Protein AF-A0A1G4VYY6-F1 (afdb_monomer)

Sequence (325 aa):
MKRLIMSILMIGIMILSLSACGAAAPAPVSASPEPVASVDGEPSDVSKNFSFTPVDDDSKASAIASTEKEIEGKIEDGTKVEYGDLDGDGTVEYSIDYLVEDGDIITGKIEVYFNNELIHTVNDELPIDSGMLVYADYDGDGANELLFVYYPHVNSMPLDEYVVLKEKNGLWYEMEVPEDANGSNRFPVHVKYGDEPCTLKITCDGFDKVIDYDAKAHYEAAVKDIVESGGNEEFKAEFERVLAGEGFVKGADYGMVMPWGIWQVEAVTVNDEPCIRALHGLAGAQLERYDVLGNLYIYFRFDAKGRVKIVDMEFYDDLSGGTPE

Structure (mmCIF, N/CA/C/O backbone):
data_AF-A0A1G4VYY6-F1
#
_entry.id   AF-A0A1G4VYY6-F1
#
loop_
_atom_site.group_PDB
_atom_site.id
_atom_site.type_symbol
_atom_site.label_atom_id
_atom_site.label_alt_id
_atom_site.label_comp_id
_atom_site.label_asym_id
_atom_site.label_entity_id
_atom_site.label_seq_id
_atom_site.pdbx_PDB_ins_code
_atom_site.Cartn_x
_atom_site.Cartn_y
_atom_site.Cartn_z
_atom_site.occupancy
_atom_site.B_iso_or_equiv
_atom_site.auth_seq_id
_atom_site.auth_comp_id
_atom_site.auth_asym_id
_atom_site.auth_atom_id
_atom_site.pdbx_PDB_model_num
ATOM 1 N N . MET A 1 1 ? -19.437 37.992 -13.467 1.00 33.53 1 MET A N 1
ATOM 2 C CA . MET A 1 1 ? -18.760 37.236 -14.542 1.00 33.53 1 MET A CA 1
ATOM 3 C C . MET A 1 1 ? -17.260 37.432 -14.350 1.00 33.53 1 MET A C 1
ATOM 5 O O . MET A 1 1 ? -16.854 38.580 -14.245 1.00 33.53 1 MET A O 1
ATOM 9 N N . LYS A 1 2 ? -16.501 36.329 -14.254 1.00 29.50 2 LYS A N 1
ATOM 10 C CA . LYS A 1 2 ? -15.062 36.209 -13.921 1.00 29.50 2 LYS A CA 1
ATOM 11 C C . LYS A 1 2 ? -14.682 36.409 -12.440 1.00 29.50 2 LYS A C 1
ATOM 13 O O . LYS A 1 2 ? -14.617 37.528 -11.947 1.00 29.50 2 LYS A O 1
ATOM 18 N N . ARG A 1 3 ? -14.380 35.294 -11.763 1.00 24.03 3 ARG A N 1
ATOM 19 C CA . ARG A 1 3 ? -13.421 35.222 -10.650 1.00 24.03 3 ARG A CA 1
ATOM 20 C C . ARG A 1 3 ? -12.224 34.416 -11.151 1.00 24.03 3 ARG A C 1
ATOM 22 O O . ARG A 1 3 ? -12.406 33.354 -11.734 1.00 24.03 3 ARG A O 1
ATOM 29 N N . LEU A 1 4 ? -11.048 35.006 -10.993 1.00 25.23 4 LEU A N 1
ATOM 30 C CA . LEU A 1 4 ? -9.730 34.468 -11.300 1.00 25.23 4 LEU A CA 1
ATOM 31 C C . LEU A 1 4 ? -9.258 33.744 -10.029 1.00 25.23 4 LEU A C 1
ATOM 33 O O . LEU A 1 4 ? -9.229 34.374 -8.973 1.00 25.23 4 LEU A O 1
ATOM 37 N N . ILE A 1 5 ? -8.965 32.447 -10.109 1.00 30.69 5 ILE A N 1
ATOM 38 C CA . ILE A 1 5 ? -8.355 31.676 -9.017 1.00 30.69 5 ILE A CA 1
ATOM 39 C C . ILE A 1 5 ? -6.859 31.578 -9.322 1.00 30.69 5 ILE A C 1
ATOM 41 O O . ILE A 1 5 ? -6.472 31.194 -10.423 1.00 30.69 5 ILE A O 1
ATOM 45 N N . MET A 1 6 ? -6.046 32.014 -8.358 1.00 23.81 6 MET A N 1
ATOM 46 C CA . MET A 1 6 ? -4.597 31.823 -8.317 1.00 23.81 6 MET A CA 1
ATOM 47 C C . MET A 1 6 ? -4.305 30.361 -7.975 1.00 23.81 6 MET A C 1
ATOM 49 O O . MET A 1 6 ? -4.731 29.900 -6.920 1.00 23.81 6 MET A O 1
ATOM 53 N N . SER A 1 7 ? -3.530 29.685 -8.819 1.00 27.09 7 SER A N 1
ATOM 54 C CA . SER A 1 7 ? -2.793 28.472 -8.457 1.00 27.09 7 SER A CA 1
ATOM 55 C C . SER A 1 7 ? -1.315 28.849 -8.380 1.00 27.09 7 SER A C 1
ATOM 57 O O . SER A 1 7 ? -0.751 29.336 -9.362 1.00 27.09 7 SER A O 1
ATOM 59 N N . ILE A 1 8 ? -0.708 28.697 -7.202 1.00 29.09 8 ILE A N 1
ATOM 60 C CA . ILE A 1 8 ? 0.726 28.907 -6.976 1.00 29.09 8 ILE A CA 1
ATOM 61 C C . ILE A 1 8 ? 1.421 27.543 -6.995 1.00 29.09 8 ILE A C 1
ATOM 63 O O . ILE A 1 8 ? 1.251 26.729 -6.098 1.00 29.09 8 ILE A O 1
ATOM 67 N N . LEU A 1 9 ? 2.163 27.347 -8.082 1.00 25.86 9 LEU A N 1
ATOM 68 C CA . LEU A 1 9 ? 3.486 26.737 -8.228 1.00 25.86 9 LEU A CA 1
ATOM 69 C C . LEU A 1 9 ? 4.185 26.244 -6.935 1.00 25.86 9 LEU A C 1
ATOM 71 O O . LEU A 1 9 ? 4.605 27.057 -6.114 1.00 25.86 9 LEU A O 1
ATOM 75 N N . MET A 1 10 ? 4.453 24.937 -6.843 1.00 24.12 10 MET A N 1
ATOM 76 C CA . MET A 1 10 ? 5.559 24.383 -6.050 1.00 24.12 10 MET A CA 1
ATOM 77 C C . MET A 1 10 ? 6.465 23.531 -6.948 1.00 24.12 10 MET A C 1
ATOM 79 O O . MET A 1 10 ? 6.263 22.338 -7.119 1.00 24.12 10 MET A O 1
ATOM 83 N N . ILE A 1 11 ? 7.475 24.182 -7.524 1.00 29.69 11 ILE A N 1
ATOM 84 C CA . ILE A 1 11 ? 8.739 23.563 -7.938 1.00 29.69 11 ILE A CA 1
ATOM 85 C C . ILE A 1 11 ? 9.819 24.482 -7.368 1.00 29.69 11 ILE A C 1
ATOM 87 O O . ILE A 1 11 ? 9.843 25.674 -7.681 1.00 29.69 11 ILE A O 1
ATOM 91 N N . GLY A 1 12 ? 10.662 23.958 -6.481 1.00 25.12 12 GLY A N 1
ATOM 92 C CA . GLY A 1 12 ? 11.582 24.767 -5.683 1.00 25.12 12 GLY A CA 1
ATOM 93 C C . GLY A 1 12 ? 12.791 23.989 -5.183 1.00 25.12 12 GLY A C 1
ATOM 94 O O . GLY A 1 12 ? 12.914 23.729 -3.995 1.00 25.12 12 GLY A O 1
ATOM 95 N N . ILE A 1 13 ? 13.661 23.647 -6.131 1.00 29.19 13 ILE A N 1
ATOM 96 C CA . ILE A 1 13 ? 15.107 23.394 -6.032 1.00 29.19 13 ILE A CA 1
ATOM 97 C C . ILE A 1 13 ? 15.742 23.884 -4.707 1.00 29.19 13 ILE A C 1
ATOM 99 O O . ILE A 1 13 ? 15.816 25.089 -4.457 1.00 29.19 13 ILE A O 1
ATOM 103 N N . MET A 1 14 ? 16.298 22.966 -3.904 1.00 24.88 14 MET A N 1
ATOM 104 C CA . MET A 1 14 ? 17.251 23.307 -2.839 1.00 24.88 14 MET A CA 1
ATOM 105 C C . MET A 1 14 ? 18.653 23.501 -3.434 1.00 24.88 14 MET A C 1
ATOM 107 O O . MET A 1 14 ? 19.375 22.542 -3.692 1.00 24.88 14 MET A O 1
ATOM 111 N N . ILE A 1 15 ? 19.064 24.759 -3.598 1.00 29.53 15 ILE A N 1
ATOM 112 C CA . ILE A 1 15 ? 20.478 25.155 -3.649 1.00 29.53 15 ILE A CA 1
ATOM 113 C C . ILE A 1 15 ? 20.760 25.924 -2.356 1.00 29.53 15 ILE A C 1
ATOM 115 O O . ILE A 1 15 ? 20.332 27.065 -2.188 1.00 29.53 15 ILE A O 1
ATOM 119 N N . LEU A 1 16 ? 21.477 25.294 -1.426 1.00 28.55 16 LEU A N 1
ATOM 120 C CA . LEU A 1 16 ? 21.993 25.939 -0.219 1.00 28.55 16 LEU A CA 1
ATOM 121 C C . LEU A 1 16 ? 23.239 26.761 -0.572 1.00 28.55 16 LEU A C 1
ATOM 123 O O . LEU A 1 16 ? 24.325 26.227 -0.783 1.00 28.55 16 LEU A O 1
ATOM 127 N N . SER A 1 17 ? 23.087 28.085 -0.614 1.00 28.80 17 SER A N 1
ATOM 128 C CA . SER A 1 17 ? 24.203 29.031 -0.641 1.00 28.80 17 SER A CA 1
ATOM 129 C C . SER A 1 17 ? 24.654 29.363 0.786 1.00 28.80 17 SER A C 1
ATOM 131 O O . SER A 1 17 ? 23.991 30.126 1.490 1.00 28.80 17 SER A O 1
ATOM 133 N N . LEU A 1 18 ? 25.806 28.837 1.202 1.00 28.58 18 LEU A N 1
ATOM 134 C CA . LEU A 1 18 ? 26.562 29.328 2.358 1.00 28.58 18 LEU A CA 1
ATOM 135 C C . LEU A 1 18 ? 27.444 30.506 1.915 1.00 28.58 18 LEU A C 1
ATOM 137 O O . LEU A 1 18 ? 28.312 30.352 1.059 1.00 28.58 18 LEU A O 1
ATOM 141 N N . SER A 1 19 ? 27.234 31.687 2.506 1.00 28.23 19 SER A N 1
ATOM 142 C CA . SER A 1 19 ? 28.174 32.814 2.438 1.00 28.23 19 SER A CA 1
ATOM 143 C C . SER A 1 19 ? 28.903 32.996 3.767 1.00 28.23 19 SER A C 1
ATOM 145 O O . SER A 1 19 ? 28.342 32.829 4.846 1.00 28.23 19 SER A O 1
ATOM 147 N N . ALA A 1 20 ? 30.186 33.310 3.631 1.00 27.39 20 ALA A N 1
ATOM 148 C CA . ALA A 1 20 ? 31.254 33.161 4.603 1.00 27.39 20 ALA A CA 1
ATOM 149 C C . ALA A 1 20 ? 31.334 34.250 5.691 1.00 27.39 20 ALA A C 1
ATOM 151 O O . ALA A 1 20 ? 31.033 35.417 5.452 1.00 27.39 20 ALA A O 1
ATOM 152 N N . CYS A 1 21 ? 31.932 33.892 6.832 1.00 25.19 21 CYS A N 1
ATOM 153 C CA . CYS A 1 21 ? 32.818 34.783 7.585 1.00 25.19 21 CYS A CA 1
ATOM 154 C C . CYS A 1 21 ? 34.037 33.967 8.047 1.00 25.19 21 CYS A C 1
ATOM 156 O O . CYS A 1 21 ? 33.890 32.862 8.564 1.00 25.19 21 CYS A O 1
ATOM 158 N N . GLY A 1 22 ? 35.234 34.453 7.718 1.00 24.39 22 GLY A N 1
ATOM 159 C CA . GLY A 1 22 ? 36.430 33.625 7.576 1.00 24.39 22 GLY A CA 1
ATOM 160 C C . GLY A 1 22 ? 37.336 33.485 8.796 1.00 24.39 22 GLY A C 1
ATOM 161 O O . GLY A 1 22 ? 37.304 34.290 9.717 1.00 24.39 22 GLY A O 1
ATOM 162 N N . ALA A 1 23 ? 38.234 32.502 8.707 1.00 26.28 23 ALA A N 1
ATOM 163 C CA . ALA A 1 23 ? 39.620 32.581 9.163 1.00 26.28 23 ALA A CA 1
ATOM 164 C C . ALA A 1 23 ? 40.428 31.392 8.598 1.00 26.28 23 ALA A C 1
ATOM 166 O O . ALA A 1 23 ? 40.025 30.247 8.745 1.00 26.28 23 ALA A O 1
ATOM 167 N N . ALA A 1 24 ? 41.571 31.716 7.982 1.00 27.22 24 ALA A N 1
ATOM 168 C CA . ALA A 1 24 ? 42.756 30.891 7.703 1.00 27.22 24 ALA A CA 1
ATOM 169 C C . ALA A 1 24 ? 42.595 29.529 6.982 1.00 27.22 24 ALA A C 1
ATOM 171 O O . ALA A 1 24 ? 42.246 28.509 7.566 1.00 27.22 24 ALA A O 1
ATOM 172 N N . ALA A 1 25 ? 43.011 29.509 5.712 1.00 30.00 25 ALA A N 1
ATOM 173 C CA . ALA A 1 25 ? 43.231 28.303 4.914 1.00 30.00 25 ALA A CA 1
ATOM 174 C C . ALA A 1 25 ? 44.484 27.515 5.353 1.00 30.00 25 ALA A C 1
ATOM 176 O O . ALA A 1 25 ? 45.530 28.130 5.591 1.00 30.00 25 ALA A O 1
ATOM 177 N N . PRO A 1 26 ? 44.441 26.170 5.318 1.00 28.39 26 PRO A N 1
ATOM 178 C CA . PRO A 1 26 ? 45.606 25.339 5.056 1.00 28.39 26 PRO A CA 1
ATOM 179 C C . PRO A 1 26 ? 45.551 24.688 3.655 1.00 28.39 26 PRO A C 1
ATOM 181 O O . PRO A 1 26 ? 44.519 24.653 2.993 1.00 28.39 26 PRO A O 1
ATOM 184 N N . ALA A 1 27 ? 46.727 24.251 3.202 1.00 28.30 27 ALA A N 1
ATOM 185 C CA . ALA A 1 27 ? 47.148 23.912 1.837 1.00 28.30 27 ALA A CA 1
ATOM 186 C C . ALA A 1 27 ? 46.303 22.867 1.060 1.00 28.30 27 ALA A C 1
ATOM 188 O O . ALA A 1 27 ? 45.646 22.027 1.674 1.00 28.30 27 ALA A O 1
ATOM 189 N N . PRO A 1 28 ? 46.368 22.862 -0.293 1.00 25.67 28 PRO A N 1
ATOM 190 C CA . PRO A 1 28 ? 45.599 21.938 -1.120 1.00 25.67 28 PRO A CA 1
ATOM 191 C C . PRO A 1 28 ? 46.183 20.525 -1.030 1.00 25.67 28 PRO A C 1
ATOM 193 O O . PRO A 1 28 ? 47.323 20.284 -1.428 1.00 25.67 28 PRO A O 1
ATOM 196 N N . VAL A 1 29 ? 45.391 19.581 -0.528 1.00 29.69 29 VAL A N 1
ATOM 197 C CA . VAL A 1 29 ? 45.671 18.151 -0.671 1.00 29.69 29 VAL A CA 1
ATOM 198 C C . VAL A 1 29 ? 45.087 17.724 -2.012 1.00 29.69 29 VAL A C 1
ATOM 200 O O . VAL A 1 29 ? 43.872 17.718 -2.193 1.00 29.69 29 VAL A O 1
ATOM 203 N N . SER A 1 30 ? 45.952 17.421 -2.981 1.00 33.44 30 SER A N 1
ATOM 204 C CA . SER A 1 30 ? 45.531 16.762 -4.212 1.00 33.44 30 SER A CA 1
ATOM 205 C C . SER A 1 30 ? 45.130 15.326 -3.884 1.00 33.44 30 SER A C 1
ATOM 207 O O . SER A 1 30 ? 45.987 14.507 -3.554 1.00 33.44 30 SER A O 1
ATOM 209 N N . ALA A 1 31 ? 43.849 15.018 -4.007 1.00 27.45 31 ALA A N 1
ATOM 210 C CA . ALA A 1 31 ? 43.378 13.655 -4.162 1.00 27.45 31 ALA A CA 1
ATOM 211 C C . ALA A 1 31 ? 42.447 13.658 -5.373 1.00 27.45 31 ALA A C 1
ATOM 213 O O . ALA A 1 31 ? 41.331 14.167 -5.315 1.00 27.45 31 ALA A O 1
ATOM 214 N N . SER A 1 32 ? 42.951 13.166 -6.503 1.00 29.62 32 SER A N 1
ATOM 215 C CA . SER A 1 32 ? 42.073 12.665 -7.555 1.00 29.62 32 SER A CA 1
ATOM 216 C C . SER A 1 32 ? 41.248 11.527 -6.948 1.00 29.62 32 SER A C 1
ATOM 218 O O . SER A 1 32 ? 41.842 10.696 -6.258 1.00 29.62 32 SER A O 1
ATOM 220 N N . PRO A 1 33 ? 39.922 11.468 -7.149 1.00 29.48 33 PRO A N 1
ATOM 221 C CA . PRO A 1 33 ? 39.185 10.275 -6.774 1.00 29.48 33 PRO A CA 1
ATOM 222 C C . PRO A 1 33 ? 39.686 9.131 -7.662 1.00 29.48 33 PRO A C 1
ATOM 224 O O . PRO A 1 33 ? 39.668 9.226 -8.890 1.00 29.48 33 PRO A O 1
ATOM 227 N N . GLU A 1 34 ? 40.226 8.091 -7.030 1.00 26.47 34 GLU A N 1
ATOM 228 C CA . GLU A 1 34 ? 40.510 6.828 -7.701 1.00 26.47 34 GLU A CA 1
ATOM 229 C C . GLU A 1 34 ? 39.193 6.224 -8.217 1.00 26.47 34 GLU A C 1
ATOM 231 O O . GLU A 1 34 ? 38.150 6.401 -7.579 1.00 26.47 34 GLU A O 1
ATOM 236 N N . PRO A 1 35 ? 39.212 5.537 -9.372 1.00 27.12 35 PRO A N 1
ATOM 237 C CA . PRO A 1 35 ? 38.016 4.933 -9.936 1.00 27.12 35 PRO A CA 1
ATOM 238 C C . PRO A 1 35 ? 37.496 3.857 -8.982 1.00 27.12 35 PRO A C 1
ATOM 240 O O . PRO A 1 35 ? 38.242 2.966 -8.570 1.00 27.12 35 PRO A O 1
ATOM 243 N N . VAL A 1 36 ? 36.214 3.950 -8.631 1.00 30.75 36 VAL A N 1
ATOM 244 C CA . VAL A 1 36 ? 35.525 2.916 -7.859 1.00 30.75 36 VAL A CA 1
ATOM 245 C C . VAL A 1 36 ? 35.566 1.635 -8.687 1.00 30.75 36 VAL A C 1
ATOM 247 O O . VAL A 1 36 ? 35.100 1.597 -9.825 1.00 30.75 36 VAL A O 1
ATOM 250 N N . ALA A 1 37 ? 36.203 0.608 -8.132 1.00 25.98 37 ALA A N 1
ATOM 251 C CA . ALA A 1 37 ? 36.270 -0.709 -8.736 1.00 25.98 37 ALA A CA 1
ATOM 252 C C . ALA A 1 37 ? 34.849 -1.248 -8.946 1.00 25.98 37 ALA A C 1
ATOM 254 O O . ALA A 1 37 ? 34.025 -1.207 -8.033 1.00 25.98 37 ALA A O 1
ATOM 255 N N . SER A 1 38 ? 34.597 -1.763 -10.149 1.00 29.44 38 SER A N 1
ATOM 256 C CA . SER A 1 38 ? 33.418 -2.551 -10.490 1.00 29.44 38 SER A CA 1
ATOM 257 C C . SER A 1 38 ? 33.258 -3.678 -9.473 1.00 29.44 38 SER A C 1
ATOM 259 O O . SER A 1 38 ? 34.078 -4.598 -9.420 1.00 29.44 38 SER A O 1
ATOM 261 N N . VAL A 1 39 ? 32.227 -3.587 -8.638 1.00 29.66 39 VAL A N 1
ATOM 262 C CA . VAL A 1 39 ? 31.814 -4.708 -7.803 1.00 29.66 39 VAL A CA 1
ATOM 263 C C . VAL A 1 39 ? 31.052 -5.650 -8.724 1.00 29.66 39 VAL A C 1
ATOM 265 O O . VAL A 1 39 ? 29.897 -5.403 -9.053 1.00 29.66 39 VAL A O 1
ATOM 268 N N . ASP A 1 40 ? 31.724 -6.715 -9.162 1.00 30.16 40 ASP A N 1
ATOM 269 C CA . ASP A 1 40 ? 31.078 -7.922 -9.674 1.00 30.16 40 ASP A CA 1
ATOM 270 C C . ASP A 1 40 ? 30.289 -8.554 -8.513 1.00 30.16 40 ASP A C 1
ATOM 272 O O . ASP A 1 40 ? 30.762 -9.458 -7.822 1.00 30.16 40 ASP A O 1
ATOM 276 N N . GLY A 1 41 ? 29.114 -8.003 -8.229 1.00 26.52 41 GLY A N 1
ATOM 277 C CA . GLY A 1 41 ? 28.102 -8.608 -7.380 1.00 26.52 41 GLY A CA 1
ATOM 278 C C . GLY A 1 41 ? 26.974 -9.071 -8.282 1.00 26.52 41 GLY A C 1
ATOM 279 O O . GLY A 1 41 ? 26.352 -8.247 -8.948 1.00 26.52 41 GLY A O 1
ATOM 280 N N . GLU A 1 42 ? 26.717 -10.379 -8.332 1.00 26.08 42 GLU A N 1
ATOM 281 C CA . GLU A 1 42 ? 25.431 -10.858 -8.842 1.00 26.08 42 GLU A CA 1
ATOM 282 C C . GLU A 1 42 ? 24.313 -10.099 -8.107 1.00 26.08 42 GLU A C 1
ATOM 284 O O . GLU A 1 42 ? 24.411 -9.950 -6.882 1.00 26.08 42 GLU A O 1
ATOM 289 N N . PRO A 1 43 ? 23.277 -9.600 -8.808 1.00 31.78 43 PRO A N 1
ATOM 290 C CA . PRO A 1 43 ? 22.142 -8.988 -8.138 1.00 31.78 43 PRO A CA 1
ATOM 291 C C . PRO A 1 43 ? 21.571 -10.022 -7.171 1.00 31.78 43 PRO A C 1
ATOM 293 O O . PRO A 1 43 ? 21.176 -11.119 -7.572 1.00 31.78 43 PRO A O 1
ATOM 296 N N . SER A 1 44 ? 21.614 -9.705 -5.877 1.00 35.66 44 SER A N 1
ATOM 297 C CA . SER A 1 44 ? 21.051 -10.564 -4.847 1.00 35.66 44 SER A CA 1
ATOM 298 C C . SER A 1 44 ? 19.585 -10.796 -5.181 1.00 35.66 44 SER A C 1
ATOM 300 O O . SER A 1 44 ? 18.833 -9.841 -5.349 1.00 35.66 44 SER A O 1
ATOM 302 N N . ASP A 1 45 ? 19.195 -12.058 -5.289 1.00 37.19 45 ASP A N 1
ATOM 303 C CA . ASP A 1 45 ? 17.826 -12.498 -5.528 1.00 37.19 45 ASP A CA 1
ATOM 304 C C . ASP A 1 45 ? 16.961 -12.169 -4.292 1.00 37.19 45 ASP A C 1
ATOM 306 O O . ASP A 1 45 ? 16.723 -13.014 -3.428 1.00 37.19 45 ASP A O 1
ATOM 310 N N . VAL A 1 46 ? 16.544 -10.901 -4.162 1.00 36.53 46 VAL A N 1
ATOM 311 C CA . VAL A 1 46 ? 15.686 -10.401 -3.063 1.00 36.53 46 VAL A CA 1
ATOM 312 C C . VAL A 1 46 ? 14.241 -10.916 -3.206 1.00 36.53 46 VAL A C 1
ATOM 314 O O . VAL A 1 46 ? 13.407 -10.708 -2.329 1.00 36.53 46 VAL A O 1
ATOM 317 N N . SER A 1 47 ? 13.935 -11.638 -4.290 1.00 38.69 47 SER A N 1
ATOM 318 C CA . SER A 1 47 ? 12.584 -12.079 -4.647 1.00 38.69 47 SER A CA 1
ATOM 319 C C . SER A 1 47 ? 12.087 -13.319 -3.883 1.00 38.69 47 SER A C 1
ATOM 321 O O . SER A 1 47 ? 10.925 -13.694 -4.008 1.00 38.69 47 SER A O 1
ATOM 323 N N . LYS A 1 48 ? 12.937 -13.970 -3.072 1.00 34.75 48 LYS A N 1
ATOM 324 C CA . LYS A 1 48 ? 12.648 -15.302 -2.498 1.00 34.75 48 LYS A CA 1
ATOM 325 C C . LYS A 1 48 ? 12.177 -15.364 -1.048 1.00 34.75 48 LYS A C 1
ATOM 327 O O . LYS A 1 48 ? 11.909 -16.464 -0.571 1.00 34.75 48 LYS A O 1
ATOM 332 N N . ASN A 1 49 ? 12.034 -14.240 -0.356 1.00 36.59 49 ASN A N 1
ATOM 333 C CA . ASN A 1 49 ? 11.694 -14.243 1.067 1.00 36.59 49 ASN A CA 1
ATOM 334 C C . ASN A 1 49 ? 10.494 -13.329 1.342 1.00 36.59 49 ASN A C 1
ATOM 336 O O . ASN A 1 49 ? 10.646 -12.257 1.918 1.00 36.59 49 ASN A O 1
ATOM 340 N N . PHE A 1 50 ? 9.315 -13.760 0.903 1.00 41.56 50 PHE A N 1
ATOM 341 C CA . PHE A 1 50 ? 8.045 -13.212 1.368 1.00 41.56 50 PHE A CA 1
ATOM 342 C C . PHE A 1 50 ? 7.445 -14.186 2.374 1.00 41.56 50 PHE A C 1
ATOM 344 O O . PHE A 1 50 ? 7.355 -15.388 2.098 1.00 41.56 50 PHE A O 1
ATOM 351 N N . SER A 1 51 ? 7.072 -13.683 3.545 1.00 44.47 51 SER A N 1
ATOM 352 C CA . SER A 1 51 ? 6.310 -14.446 4.526 1.00 44.47 51 SER A CA 1
ATOM 353 C C . SER A 1 51 ? 4.874 -13.957 4.527 1.00 44.47 51 SER A C 1
ATOM 355 O O . SER A 1 51 ? 4.595 -12.793 4.777 1.00 44.47 51 SER A O 1
ATOM 357 N N . PHE A 1 52 ? 3.976 -14.889 4.251 1.00 45.78 52 PHE A N 1
ATOM 358 C CA . PHE A 1 52 ? 2.539 -14.729 4.390 1.00 45.78 52 PHE A CA 1
ATOM 359 C C . PHE A 1 52 ? 2.181 -15.210 5.795 1.00 45.78 52 PHE A C 1
ATOM 361 O O . PHE A 1 52 ? 2.307 -16.410 6.070 1.00 45.78 52 PHE A O 1
ATOM 368 N N . THR A 1 53 ? 1.844 -14.298 6.708 1.00 42.97 53 THR A N 1
ATOM 369 C CA . THR A 1 53 ? 1.487 -14.660 8.088 1.00 42.97 53 THR A CA 1
ATOM 370 C C . THR A 1 53 ? -0.007 -15.000 8.141 1.00 42.97 53 THR A C 1
ATOM 372 O O . THR A 1 53 ? -0.833 -14.108 7.962 1.00 42.97 53 THR A O 1
ATOM 375 N N . PRO A 1 54 ? -0.407 -16.269 8.370 1.00 44.72 54 PRO A N 1
ATOM 376 C CA . PRO A 1 54 ? -1.817 -16.654 8.362 1.00 44.72 54 PRO A CA 1
ATOM 377 C C . PRO A 1 54 ? -2.537 -16.287 9.669 1.00 44.72 54 PRO A C 1
ATOM 379 O O . PRO A 1 54 ? -1.965 -16.397 10.748 1.00 44.72 54 PRO A O 1
ATOM 382 N N . VAL A 1 55 ? -3.846 -16.030 9.577 1.00 43.97 55 VAL A N 1
ATOM 383 C CA . VAL A 1 55 ? -4.791 -15.803 10.700 1.00 43.97 55 VAL A CA 1
ATOM 384 C C . VAL A 1 55 ? -5.123 -17.085 11.499 1.00 43.97 55 VAL A C 1
ATOM 386 O O . VAL A 1 55 ? -5.916 -17.052 12.432 1.00 43.97 55 VAL A O 1
ATOM 389 N N . ASP A 1 56 ? -4.520 -18.235 11.181 1.00 43.03 56 ASP A N 1
ATOM 390 C CA . ASP A 1 56 ? -4.781 -19.504 11.892 1.00 43.03 56 ASP A CA 1
ATOM 391 C C . ASP A 1 56 ? -3.815 -19.732 13.087 1.00 43.03 56 ASP A C 1
ATOM 393 O O . ASP A 1 56 ? -3.652 -20.869 13.539 1.00 43.03 56 ASP A O 1
ATOM 397 N N . ASP A 1 57 ? -3.171 -18.678 13.609 1.00 44.84 57 ASP A N 1
ATOM 398 C CA . ASP A 1 57 ? -2.401 -18.741 14.856 1.00 44.84 57 ASP A CA 1
ATOM 399 C C . ASP A 1 57 ? -3.140 -18.050 16.014 1.00 44.84 57 ASP A C 1
ATOM 401 O O . ASP A 1 57 ? -2.964 -16.862 16.289 1.00 44.84 57 ASP A O 1
ATOM 405 N N . ASP A 1 58 ? -3.939 -18.836 16.745 1.00 44.19 58 ASP A N 1
ATOM 406 C CA . ASP A 1 58 ? -4.563 -18.438 18.016 1.00 44.19 58 ASP A CA 1
ATOM 407 C C . ASP A 1 58 ? -3.531 -17.934 19.056 1.00 44.19 58 ASP A C 1
ATOM 409 O O . ASP A 1 58 ? -3.922 -17.400 20.093 1.00 44.19 58 ASP A O 1
ATOM 413 N N . SER A 1 59 ? -2.215 -18.094 18.833 1.00 40.59 59 SER A N 1
ATOM 414 C CA . SER A 1 59 ? -1.179 -17.560 19.725 1.00 40.59 59 SER A CA 1
ATOM 415 C C . SER A 1 59 ? -0.969 -16.046 19.621 1.00 40.59 59 SER A C 1
ATOM 417 O O . SER A 1 59 ? -0.428 -15.470 20.563 1.00 40.59 59 SER A O 1
ATOM 419 N N . LYS A 1 60 ? -1.490 -15.388 18.572 1.00 41.88 60 LYS A N 1
ATOM 420 C CA . LYS A 1 60 ? -1.624 -13.919 18.502 1.00 41.88 60 LYS A CA 1
ATOM 421 C C . LYS A 1 60 ? -2.991 -13.409 18.983 1.00 41.88 60 LYS A C 1
ATOM 423 O O . LYS A 1 60 ? -3.305 -12.231 18.826 1.00 41.88 60 LYS A O 1
ATOM 428 N N . ALA A 1 61 ? -3.808 -14.267 19.608 1.00 41.16 61 ALA A N 1
ATOM 429 C CA . ALA A 1 61 ? -5.032 -13.857 20.292 1.00 41.16 61 ALA A CA 1
ATOM 430 C C . ALA A 1 61 ? -4.693 -13.066 21.567 1.00 41.16 61 ALA A C 1
ATOM 432 O O . ALA A 1 61 ? -4.717 -13.586 22.684 1.00 41.16 61 ALA A O 1
ATOM 433 N N . SER A 1 62 ? -4.372 -11.789 21.403 1.00 40.09 62 SER A N 1
ATOM 434 C CA . SER A 1 62 ? -4.428 -10.824 22.491 1.00 40.09 62 SER A CA 1
ATOM 435 C C . SER A 1 62 ? -5.825 -10.206 22.528 1.00 40.09 62 SER A C 1
ATOM 437 O O . SER A 1 62 ? -6.471 -10.036 21.498 1.00 40.09 62 SER A O 1
ATOM 439 N N . ALA A 1 63 ? -6.300 -9.839 23.721 1.00 46.97 63 ALA A N 1
ATOM 440 C CA . ALA A 1 63 ? -7.510 -9.025 23.850 1.00 46.97 63 ALA A CA 1
ATOM 441 C C . ALA A 1 63 ? -7.361 -7.634 23.190 1.00 46.97 63 ALA A C 1
ATOM 443 O O . ALA A 1 63 ? -8.349 -6.933 23.007 1.00 46.97 63 ALA A O 1
ATOM 444 N N . ILE A 1 64 ? -6.120 -7.264 22.857 1.00 52.72 64 ILE A N 1
ATOM 445 C CA . ILE A 1 64 ? -5.696 -6.063 22.142 1.00 52.72 64 ILE A CA 1
ATOM 446 C C . ILE A 1 64 ? -4.681 -6.532 21.097 1.00 52.72 64 ILE A C 1
ATOM 448 O O . ILE A 1 64 ? -3.572 -6.914 21.478 1.00 52.72 64 ILE A O 1
ATOM 452 N N . ALA A 1 65 ? -5.023 -6.542 19.810 1.00 55.66 65 ALA A N 1
ATOM 453 C CA . ALA A 1 65 ? -4.026 -6.830 18.778 1.00 55.66 65 ALA A CA 1
ATOM 454 C C . ALA A 1 65 ? -2.864 -5.823 18.916 1.00 55.66 65 ALA A C 1
ATOM 456 O O . ALA A 1 65 ? -3.104 -4.646 19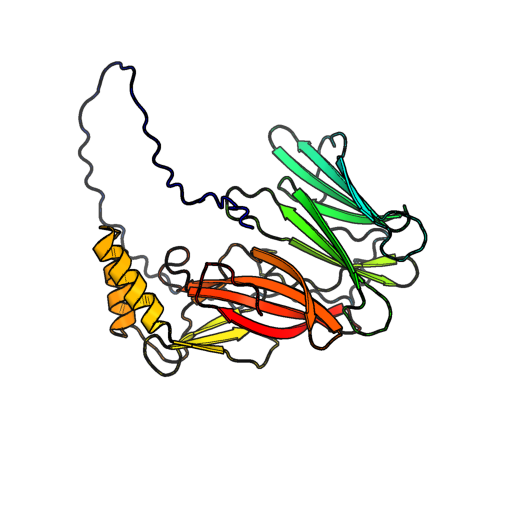.190 1.00 55.66 65 ALA A O 1
ATOM 457 N N . SER A 1 66 ? -1.614 -6.262 18.804 1.00 56.72 66 SER A N 1
ATOM 458 C CA . SER A 1 66 ? -0.462 -5.366 18.925 1.00 56.72 66 SER A CA 1
ATOM 459 C C . SER A 1 66 ? 0.628 -5.762 17.951 1.00 56.72 66 SER A C 1
ATOM 461 O O . SER A 1 66 ? 1.013 -6.934 17.926 1.00 56.72 66 SER A O 1
ATOM 463 N N . THR A 1 67 ? 1.218 -4.783 17.268 1.00 60.44 67 THR A N 1
ATOM 464 C CA . THR A 1 67 ? 2.506 -4.987 16.605 1.00 60.44 67 THR A CA 1
ATOM 465 C C . THR A 1 67 ? 3.561 -5.163 17.714 1.00 60.44 67 THR A C 1
ATOM 467 O O . THR A 1 67 ? 3.825 -4.253 18.500 1.00 60.44 67 THR A O 1
ATOM 470 N N . GLU A 1 68 ? 4.066 -6.391 17.898 1.00 53.50 68 GLU A N 1
ATOM 471 C CA . GLU A 1 68 ? 4.740 -6.902 19.119 1.00 53.50 68 GLU A CA 1
ATOM 472 C C . GLU A 1 68 ? 6.129 -6.303 19.448 1.00 53.50 68 GLU A C 1
ATOM 474 O O . GLU A 1 68 ? 6.995 -6.981 20.009 1.00 53.50 68 GLU A O 1
ATOM 479 N N . LYS A 1 69 ? 6.391 -5.031 19.148 1.00 59.19 69 LYS A N 1
ATOM 480 C CA . LYS A 1 69 ? 7.596 -4.363 19.640 1.00 59.19 69 LYS A CA 1
ATOM 481 C C . LYS A 1 69 ? 7.275 -3.669 20.957 1.00 59.19 69 LYS A C 1
ATOM 483 O O . LYS A 1 69 ? 6.722 -2.576 20.969 1.00 59.19 69 LYS A O 1
ATOM 488 N N . GLU A 1 70 ? 7.585 -4.319 22.081 1.00 64.56 70 GLU A N 1
ATOM 489 C CA . GLU A 1 70 ? 7.562 -3.629 23.376 1.00 64.56 70 GLU A CA 1
ATOM 490 C C . GLU A 1 70 ? 8.540 -2.454 23.311 1.00 64.56 70 GLU A C 1
ATOM 492 O O . GLU A 1 70 ? 9.747 -2.643 23.148 1.00 64.56 70 GLU A O 1
ATOM 497 N N . ILE A 1 71 ? 8.006 -1.238 23.412 1.00 68.62 71 ILE A N 1
ATOM 498 C CA . ILE A 1 71 ? 8.812 -0.028 23.495 1.00 68.62 71 ILE A CA 1
ATOM 499 C C . ILE A 1 71 ? 8.935 0.371 24.962 1.00 68.62 71 ILE A C 1
ATOM 501 O O . ILE A 1 71 ? 7.934 0.565 25.657 1.00 68.62 71 ILE A O 1
ATOM 505 N N . GLU A 1 72 ? 10.168 0.494 25.440 1.00 74.19 72 GLU A N 1
ATOM 506 C CA . GLU A 1 72 ? 10.468 0.990 26.779 1.00 74.19 72 GLU A CA 1
ATOM 507 C C . GLU A 1 72 ? 10.711 2.501 26.727 1.00 74.19 72 GLU A C 1
ATOM 509 O O . GLU A 1 72 ? 11.350 3.006 25.809 1.00 74.19 72 GLU A O 1
ATOM 514 N N . GLY A 1 73 ? 10.211 3.240 27.717 1.00 79.06 73 GLY A N 1
ATOM 515 C CA . GLY A 1 73 ? 10.472 4.673 27.817 1.00 79.06 73 GLY A CA 1
ATOM 516 C C . GLY A 1 73 ? 9.407 5.434 28.591 1.00 79.06 73 GLY A C 1
ATOM 517 O O . GLY A 1 73 ? 8.412 4.881 29.072 1.00 79.06 73 GLY A O 1
ATOM 518 N N . LYS A 1 74 ? 9.626 6.739 28.738 1.00 84.38 74 LYS A N 1
ATOM 519 C CA . LYS A 1 74 ? 8.634 7.658 29.292 1.00 84.38 74 LYS A CA 1
ATOM 520 C C . LYS A 1 74 ? 7.642 8.029 28.192 1.00 84.38 74 LYS A C 1
ATOM 522 O O . LYS A 1 74 ? 8.008 8.681 27.222 1.00 84.38 74 LYS A O 1
ATOM 527 N N . ILE A 1 75 ? 6.383 7.660 28.401 1.00 84.56 75 ILE A N 1
ATOM 528 C CA . ILE A 1 75 ? 5.258 8.050 27.548 1.00 84.56 75 ILE A CA 1
ATOM 529 C C . ILE A 1 75 ? 4.896 9.515 27.843 1.00 84.56 75 ILE A C 1
ATOM 531 O O . ILE A 1 75 ? 4.690 9.882 29.005 1.00 84.56 75 ILE A O 1
ATOM 535 N N . GLU A 1 76 ? 4.861 10.350 26.807 1.00 85.19 76 GLU A N 1
ATOM 536 C CA . GLU A 1 76 ? 4.408 11.744 26.884 1.00 85.19 76 GLU A CA 1
ATOM 537 C C . GLU A 1 76 ? 2.871 11.866 26.874 1.00 85.19 76 GLU A C 1
ATOM 539 O O . GLU A 1 76 ? 2.153 10.879 26.710 1.00 85.19 76 GLU A O 1
ATOM 544 N N . ASP A 1 77 ? 2.342 13.081 27.064 1.00 86.50 77 ASP A N 1
ATOM 545 C CA . ASP A 1 77 ? 0.901 13.327 26.924 1.00 86.50 77 ASP A CA 1
ATOM 546 C C . ASP A 1 77 ? 0.473 13.059 25.471 1.00 86.50 77 ASP A C 1
ATOM 548 O O . ASP A 1 77 ? 0.985 13.678 24.537 1.00 86.50 77 ASP A O 1
ATOM 552 N N . GLY A 1 78 ? -0.467 12.131 25.286 1.00 91.06 78 GLY A N 1
ATOM 553 C CA . GLY A 1 78 ? -0.906 11.703 23.961 1.00 91.06 78 GLY A CA 1
ATOM 554 C C . GLY A 1 78 ? -1.810 12.712 23.245 1.00 91.06 78 GLY A C 1
ATOM 555 O O . GLY A 1 78 ? -2.580 13.448 23.872 1.00 91.06 78 GLY A O 1
ATOM 556 N N . THR A 1 79 ? -1.756 12.715 21.914 1.00 96.38 79 THR A N 1
ATOM 557 C CA . THR A 1 79 ? -2.611 13.531 21.043 1.00 96.38 79 THR A CA 1
ATOM 558 C C . THR A 1 79 ? -3.789 12.704 20.545 1.00 96.38 79 THR A C 1
ATOM 560 O O . THR A 1 79 ? -3.599 11.680 19.903 1.00 96.38 79 THR A O 1
ATOM 563 N N . LYS A 1 80 ? -5.022 13.146 20.825 1.00 97.38 80 LYS A N 1
ATOM 564 C CA . LYS A 1 80 ? -6.237 12.466 20.353 1.00 97.38 80 LYS A CA 1
ATOM 56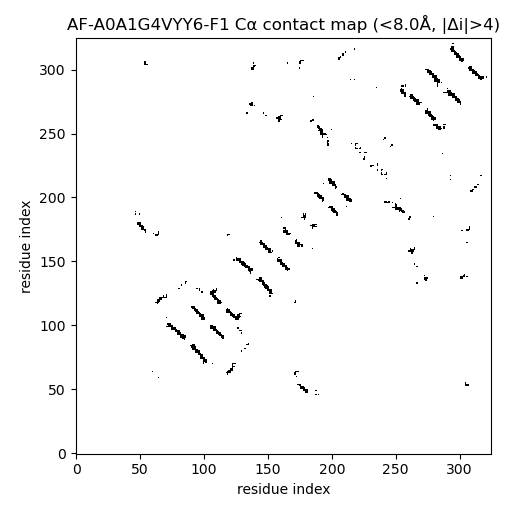5 C C . LYS A 1 80 ? -6.553 12.846 18.902 1.00 97.38 80 LYS A C 1
ATOM 567 O O . LYS A 1 80 ? -6.686 14.036 18.610 1.00 97.38 80 LYS A O 1
ATOM 572 N N . VAL A 1 81 ? -6.777 11.850 18.047 1.00 97.94 81 VAL A N 1
ATOM 573 C CA . VAL A 1 81 ? -7.248 12.006 16.660 1.00 97.94 81 VAL A CA 1
ATOM 574 C C . VAL A 1 81 ? -8.628 11.364 16.531 1.00 97.94 81 VAL A C 1
ATOM 576 O O . VAL A 1 81 ? -8.795 10.206 16.887 1.00 97.94 81 VAL A O 1
ATOM 579 N N . GLU A 1 82 ? -9.636 12.113 16.078 1.00 98.00 82 GLU A N 1
ATOM 580 C CA . GLU A 1 82 ? -11.029 11.643 15.970 1.00 98.00 82 GLU A CA 1
ATOM 581 C C . GLU A 1 82 ? -11.408 11.345 14.511 1.00 98.00 82 GLU A C 1
ATOM 583 O O . GLU A 1 82 ? -11.143 12.164 13.629 1.00 98.00 82 GLU A O 1
ATOM 588 N N . TYR A 1 83 ? -12.082 10.214 14.273 1.00 97.56 83 TYR A N 1
ATOM 589 C CA . TYR A 1 83 ? -12.464 9.735 12.933 1.00 97.56 83 TYR A CA 1
ATOM 590 C C . TYR A 1 83 ? -13.963 9.856 12.629 1.00 97.56 83 TYR A C 1
ATOM 592 O O . TYR A 1 83 ? -14.382 9.694 11.484 1.00 97.56 83 TYR A O 1
ATOM 600 N N . GLY A 1 84 ? -14.768 10.208 13.633 1.00 96.94 84 GLY A N 1
ATOM 601 C CA . GLY A 1 84 ? -16.228 10.235 13.540 1.00 96.94 84 GLY A CA 1
ATOM 602 C C . GLY A 1 84 ? -16.864 8.944 14.051 1.00 96.94 84 GLY A C 1
ATOM 603 O O . GLY A 1 84 ? -16.170 8.092 14.584 1.00 96.94 84 GLY A O 1
ATOM 604 N N . ASP A 1 85 ? -18.186 8.866 13.928 1.00 97.94 85 ASP A N 1
ATOM 605 C CA . ASP A 1 85 ? -19.005 7.699 14.282 1.00 97.94 85 ASP A CA 1
ATOM 606 C C . ASP A 1 85 ? -19.079 6.769 13.066 1.00 97.94 85 ASP A C 1
ATOM 608 O O . ASP A 1 85 ? -19.784 7.067 12.092 1.00 97.94 85 ASP A O 1
ATOM 612 N N . LEU A 1 86 ? -18.252 5.724 13.071 1.00 97.06 86 LEU A N 1
ATOM 613 C CA . LEU A 1 86 ? -18.026 4.860 11.916 1.00 97.06 86 LEU A CA 1
ATOM 614 C C . LEU A 1 86 ? -19.094 3.769 11.773 1.00 97.06 86 LEU A C 1
ATOM 616 O O . LEU A 1 86 ? -19.405 3.383 10.642 1.00 97.06 86 LEU A O 1
ATOM 620 N N . ASP A 1 87 ? -19.668 3.278 12.875 1.00 96.38 87 ASP A N 1
ATOM 621 C CA . ASP A 1 87 ? -20.702 2.232 12.870 1.00 96.38 87 ASP A CA 1
ATOM 622 C C . ASP A 1 87 ? -22.135 2.762 13.076 1.00 96.38 87 ASP A C 1
ATOM 624 O O . ASP A 1 87 ? -23.112 2.039 12.842 1.00 96.38 87 ASP A O 1
ATOM 628 N N . GLY A 1 88 ? -22.281 4.043 13.416 1.00 97.19 88 GLY A N 1
ATOM 629 C CA . GLY A 1 88 ? -23.560 4.709 13.622 1.00 97.19 88 GLY A CA 1
ATOM 630 C C . GLY A 1 88 ? -24.156 4.494 15.015 1.00 97.19 88 GLY A C 1
ATOM 631 O O . GLY A 1 88 ? -25.367 4.707 15.179 1.00 97.19 88 GLY A O 1
ATOM 632 N N . ASP A 1 89 ? -23.373 4.041 15.999 1.00 96.75 89 ASP A N 1
ATOM 633 C CA . ASP A 1 89 ? -23.835 3.820 17.372 1.00 96.75 89 ASP A CA 1
ATOM 634 C C . ASP A 1 89 ? -23.933 5.116 18.210 1.00 96.75 89 ASP A C 1
ATOM 636 O O . ASP A 1 89 ? -24.564 5.138 19.277 1.00 96.75 89 ASP A O 1
ATOM 640 N N . GLY A 1 90 ? -23.409 6.229 17.684 1.00 96.94 90 GLY A N 1
ATOM 641 C CA . GLY A 1 90 ? -23.373 7.543 18.325 1.00 96.94 90 GLY A CA 1
ATOM 642 C C . GLY A 1 90 ? -22.104 7.824 19.136 1.00 96.94 90 GLY A C 1
ATOM 643 O O . GLY A 1 90 ? -22.004 8.901 19.741 1.00 96.94 90 GLY A O 1
ATOM 644 N N . THR A 1 91 ? -21.158 6.892 19.169 1.00 98.00 91 THR A N 1
ATOM 645 C CA . THR A 1 91 ? -19.804 7.030 19.704 1.00 98.00 91 THR A CA 1
ATOM 646 C C . THR A 1 91 ? -18.874 7.524 18.603 1.00 98.00 91 THR A C 1
ATOM 648 O O . THR A 1 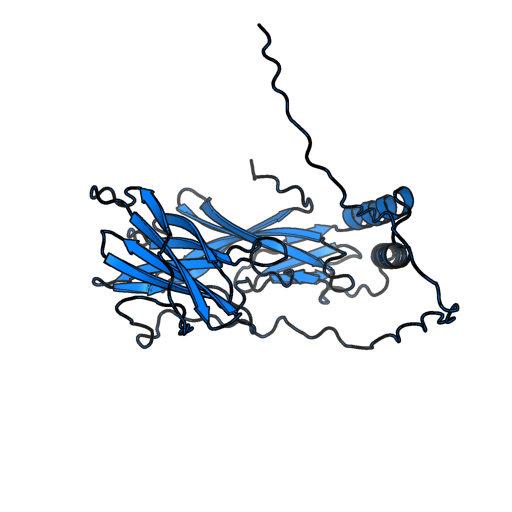91 ? -19.122 7.328 17.427 1.00 98.00 91 THR A O 1
ATOM 651 N N . VAL A 1 92 ? -17.830 8.264 18.972 1.00 98.12 92 VAL A N 1
ATOM 652 C CA . VAL A 1 92 ? -16.801 8.698 18.021 1.00 98.12 92 VAL A CA 1
ATOM 653 C C . VAL A 1 92 ? -15.593 7.793 18.189 1.00 98.12 92 VAL A C 1
ATOM 655 O O . VAL A 1 92 ? -15.039 7.738 19.289 1.00 98.12 92 VAL A O 1
ATOM 658 N N . GLU A 1 93 ? -15.152 7.166 17.104 1.00 98.31 93 GLU A N 1
ATOM 659 C CA . GLU A 1 93 ? -13.902 6.415 17.030 1.00 98.31 93 GLU A CA 1
ATOM 660 C C . GLU A 1 93 ? -12.712 7.369 17.053 1.00 98.31 93 GLU A C 1
ATOM 662 O O . GLU A 1 93 ? -12.739 8.471 16.485 1.00 98.31 93 GLU A O 1
ATOM 667 N N . TYR A 1 94 ? -11.639 6.953 17.718 1.00 98.38 94 TYR A N 1
ATOM 668 C CA . TYR A 1 94 ? -10.450 7.781 17.853 1.00 98.38 94 TYR A CA 1
ATOM 669 C C . TYR A 1 94 ? -9.191 6.952 18.065 1.00 98.38 94 TYR A C 1
ATOM 671 O O . TYR A 1 94 ? -9.242 5.792 18.460 1.00 98.38 94 TYR A O 1
ATOM 679 N N . SER A 1 95 ? -8.044 7.580 17.865 1.00 98.12 95 SER A N 1
ATOM 680 C CA . SER A 1 95 ? -6.756 7.077 18.327 1.00 98.12 95 SER A CA 1
ATOM 681 C C . SER A 1 95 ? -6.096 8.083 19.263 1.00 98.12 95 SER A C 1
ATOM 683 O O . SER A 1 95 ? -6.522 9.241 19.370 1.00 98.12 95 SER A O 1
ATOM 685 N N . ILE A 1 96 ? -5.086 7.622 19.993 1.00 97.75 96 ILE A N 1
ATOM 686 C CA . ILE A 1 96 ? -4.206 8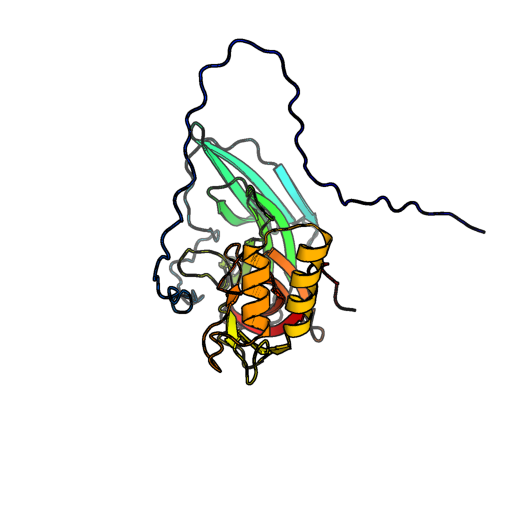.476 20.781 1.00 97.75 96 ILE A CA 1
ATOM 687 C C . ILE A 1 96 ? -2.764 8.198 20.368 1.00 97.75 96 ILE A C 1
ATOM 689 O O . ILE A 1 96 ? -2.282 7.077 20.531 1.00 97.75 96 ILE A O 1
ATOM 693 N N . ASP A 1 97 ? -2.097 9.239 19.880 1.00 96.75 97 ASP A N 1
ATOM 694 C CA . ASP A 1 97 ? -0.716 9.200 19.412 1.00 96.75 97 ASP A CA 1
ATOM 695 C C . ASP A 1 97 ? 0.212 9.635 20.544 1.00 96.75 97 ASP A C 1
ATOM 697 O O . ASP A 1 97 ? 0.052 10.717 21.116 1.00 96.75 97 ASP A O 1
ATOM 701 N N . TYR A 1 98 ? 1.190 8.802 20.869 1.00 95.12 98 TYR A N 1
ATOM 702 C CA . TYR A 1 98 ? 2.154 9.020 21.933 1.00 95.12 98 TYR A CA 1
ATOM 703 C C . TYR A 1 98 ? 3.571 9.072 21.371 1.00 95.12 98 TYR A C 1
ATOM 705 O O . TYR A 1 98 ? 3.970 8.226 20.570 1.00 95.12 98 TYR A O 1
ATOM 713 N N . LEU A 1 99 ? 4.364 10.006 21.895 1.00 93.25 99 LEU A N 1
ATOM 714 C CA . LEU A 1 99 ? 5.818 9.920 21.830 1.00 93.25 99 LEU A CA 1
ATOM 715 C C . LEU A 1 99 ? 6.326 9.168 23.058 1.00 93.25 99 LEU A C 1
ATOM 717 O O . LEU A 1 99 ? 5.873 9.402 24.185 1.00 93.25 99 LEU A O 1
ATOM 721 N N . VAL A 1 100 ? 7.270 8.263 22.828 1.00 90.94 100 VAL A N 1
ATOM 722 C CA . VAL A 1 100 ? 7.926 7.485 23.875 1.00 90.94 100 VAL A CA 1
ATOM 723 C C . VAL A 1 100 ? 9.414 7.820 23.855 1.00 90.94 100 VAL A C 1
ATOM 725 O O . VAL A 1 100 ? 10.116 7.574 22.872 1.00 90.94 100 VA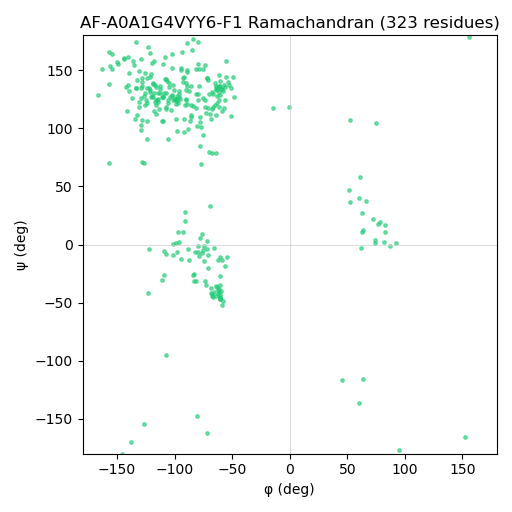L A O 1
ATOM 728 N N . GLU A 1 101 ? 9.880 8.439 24.940 1.00 90.50 101 GLU A N 1
ATOM 729 C CA . GLU A 1 101 ? 11.263 8.895 25.094 1.00 90.50 101 GLU A CA 1
ATOM 730 C C . GLU A 1 101 ? 12.081 7.903 25.933 1.00 90.50 101 GLU A C 1
ATOM 732 O O . GLU A 1 101 ? 11.753 7.648 27.099 1.00 90.50 101 GLU A O 1
ATOM 737 N N . ASP A 1 102 ? 13.195 7.418 25.382 1.00 88.12 102 ASP A N 1
ATOM 738 C CA . ASP A 1 102 ? 14.239 6.699 26.119 1.00 88.12 102 ASP A CA 1
ATOM 739 C C . ASP A 1 102 ? 15.621 7.307 25.831 1.00 88.12 102 ASP A C 1
ATOM 741 O O . ASP A 1 102 ? 16.256 7.074 24.799 1.00 88.12 102 ASP A O 1
ATOM 745 N N . GLY A 1 103 ? 16.090 8.154 26.750 1.00 87.38 103 GLY A N 1
ATOM 746 C CA . GLY A 1 103 ? 17.329 8.909 26.570 1.00 87.38 103 GLY A CA 1
ATOM 747 C C . GLY A 1 103 ? 17.240 9.883 25.392 1.00 87.38 103 GLY A C 1
ATOM 748 O O . GLY A 1 103 ? 16.466 10.833 25.442 1.00 87.38 103 GLY A O 1
ATOM 749 N N . ASP A 1 104 ? 18.062 9.658 24.365 1.00 86.62 104 ASP A N 1
ATOM 750 C CA . ASP A 1 104 ? 18.085 10.456 23.127 1.00 86.62 104 ASP A CA 1
ATOM 751 C C . ASP A 1 104 ? 17.242 9.820 21.998 1.00 86.62 104 ASP A C 1
ATOM 753 O O . ASP A 1 104 ? 17.229 10.327 20.875 1.00 86.62 104 ASP A O 1
ATOM 757 N N . ILE A 1 105 ? 16.577 8.690 22.268 1.00 86.56 105 ILE A N 1
ATOM 758 C CA . ILE A 1 105 ? 15.741 7.969 21.305 1.00 86.56 105 ILE A CA 1
ATOM 759 C C . ILE A 1 105 ? 14.286 8.391 21.513 1.00 86.56 105 ILE A C 1
ATOM 761 O O . ILE A 1 105 ? 13.773 8.355 22.632 1.00 86.56 105 ILE A O 1
ATOM 765 N N . ILE A 1 106 ? 13.629 8.779 20.420 1.00 89.31 106 ILE A N 1
ATOM 766 C CA . ILE A 1 106 ? 12.194 9.064 20.384 1.00 89.31 106 ILE A CA 1
ATOM 767 C C . ILE A 1 106 ? 11.554 8.043 19.455 1.00 89.31 106 ILE A C 1
ATOM 769 O O . ILE A 1 106 ? 11.949 7.916 18.298 1.00 89.31 106 ILE A O 1
ATOM 773 N N . THR A 1 107 ? 10.572 7.338 19.989 1.00 91.62 107 THR A N 1
ATOM 774 C CA . THR A 1 107 ? 9.789 6.291 19.327 1.00 91.62 107 THR A CA 1
ATOM 775 C C . THR A 1 107 ? 8.310 6.663 19.391 1.00 91.62 107 THR A C 1
ATOM 777 O O . THR A 1 107 ? 7.939 7.623 20.079 1.00 91.62 107 THR A O 1
ATOM 780 N N . GLY A 1 108 ? 7.460 5.942 18.667 1.00 91.81 108 GLY A N 1
ATOM 781 C CA . GLY A 1 108 ? 6.041 6.253 18.581 1.00 91.81 108 GLY A CA 1
ATOM 782 C C . GLY A 1 108 ? 5.158 5.080 18.983 1.00 91.81 108 GLY A C 1
ATOM 783 O O . GLY A 1 108 ? 5.454 3.919 18.709 1.00 91.81 108 GLY A O 1
ATOM 784 N N . LYS A 1 109 ? 4.048 5.404 19.644 1.00 94.19 109 LYS A N 1
ATOM 785 C CA . LYS A 1 109 ? 3.001 4.452 20.007 1.00 94.19 109 LYS A CA 1
ATOM 786 C C . LYS A 1 109 ? 1.647 5.047 19.654 1.00 94.19 109 LYS A C 1
ATOM 788 O O . LYS A 1 109 ? 1.382 6.189 20.011 1.00 94.19 109 LYS A O 1
ATOM 793 N N . ILE A 1 110 ? 0.768 4.268 19.038 1.00 95.75 110 ILE A N 1
ATOM 794 C CA . ILE A 1 110 ? -0.622 4.659 18.794 1.00 95.75 110 ILE A CA 1
ATOM 795 C C . ILE A 1 110 ? -1.547 3.643 19.450 1.00 95.75 110 ILE A C 1
ATOM 797 O O . ILE A 1 110 ? -1.393 2.439 19.269 1.00 95.75 110 ILE A O 1
ATOM 801 N N . GLU A 1 111 ? -2.531 4.125 20.198 1.00 95.81 111 GLU A N 1
ATOM 802 C CA . GLU A 1 111 ? -3.633 3.309 20.708 1.00 95.81 111 GLU A CA 1
ATOM 803 C C . GLU A 1 111 ? -4.909 3.616 19.923 1.00 95.81 111 GLU A C 1
ATOM 805 O O . GLU A 1 111 ? -5.324 4.772 19.858 1.00 95.81 111 GLU A O 1
ATOM 810 N N . VAL A 1 112 ? -5.540 2.593 19.343 1.00 97.19 112 VAL A N 1
ATOM 811 C CA . VAL A 1 112 ? -6.759 2.725 18.531 1.00 97.19 112 VAL A CA 1
ATOM 812 C C . VAL A 1 112 ? -7.973 2.301 19.350 1.00 97.19 112 VAL A C 1
ATOM 814 O O . VAL A 1 112 ? -8.000 1.202 19.911 1.00 97.19 112 VAL A O 1
ATOM 817 N N . TYR A 1 113 ? -8.985 3.166 19.398 1.00 97.00 113 TYR A N 1
ATOM 818 C CA . TYR A 1 113 ? -10.200 2.979 20.178 1.00 97.00 113 TYR A CA 1
ATOM 819 C C . TYR A 1 113 ? -11.440 2.911 19.285 1.00 97.00 113 TYR A C 1
ATOM 821 O O . TYR A 1 113 ? -11.681 3.802 18.469 1.00 97.00 113 TYR A O 1
ATOM 829 N N . PHE A 1 114 ? -12.260 1.885 19.511 1.00 96.50 114 PHE A N 1
ATOM 830 C CA . PHE A 1 114 ? -13.545 1.677 18.844 1.00 96.50 114 PHE A CA 1
ATOM 831 C C . PHE A 1 114 ? -14.636 1.492 19.894 1.00 96.50 114 PHE A C 1
ATOM 833 O O . PHE A 1 114 ? -14.450 0.715 20.832 1.00 96.50 114 PHE A O 1
ATOM 840 N N . ASN A 1 115 ? -15.732 2.252 19.815 1.00 95.88 115 ASN A N 1
ATOM 841 C CA . ASN A 1 115 ? -16.780 2.258 20.845 1.00 95.88 115 ASN A CA 1
ATOM 842 C C . ASN A 1 115 ? -16.257 2.490 22.286 1.00 95.88 115 ASN A C 1
ATOM 844 O O . ASN A 1 115 ? -16.779 1.963 23.268 1.00 95.88 115 ASN A O 1
ATOM 848 N N . ASN A 1 116 ? -15.229 3.342 22.423 1.00 95.12 116 ASN A N 1
ATOM 849 C CA . ASN A 1 116 ? -14.468 3.626 23.656 1.00 95.12 116 ASN A CA 1
ATOM 850 C C . ASN A 1 116 ? -13.680 2.440 24.247 1.00 95.12 116 ASN A C 1
ATOM 852 O O . ASN A 1 116 ? -13.195 2.535 25.378 1.00 95.12 116 ASN A O 1
ATOM 856 N N . GLU A 1 117 ? -13.522 1.345 23.511 1.00 94.56 117 GLU A N 1
ATOM 857 C CA . GLU A 1 117 ? -12.680 0.215 23.898 1.00 94.56 117 GLU A CA 1
ATOM 858 C C . GLU A 1 117 ? -11.353 0.272 23.140 1.00 94.56 117 GLU A C 1
ATOM 860 O O . GLU A 1 117 ? -11.326 0.574 21.951 1.00 94.56 117 GLU A O 1
ATOM 865 N N . LEU A 1 118 ? -10.239 0.010 23.830 1.00 94.50 118 LEU A N 1
ATOM 866 C CA . LEU A 1 118 ? -8.932 -0.136 23.190 1.00 94.50 118 LEU A CA 1
ATOM 867 C C . LEU A 1 118 ? -8.919 -1.452 22.412 1.00 94.50 118 LEU A C 1
ATOM 869 O O . LEU A 1 118 ? -9.021 -2.515 23.023 1.00 94.50 118 LEU A O 1
ATOM 873 N N . ILE A 1 119 ? -8.768 -1.376 21.092 1.00 93.94 119 ILE A N 1
ATOM 874 C CA . ILE A 1 119 ? -8.835 -2.552 20.215 1.00 93.94 119 ILE A CA 1
ATOM 875 C C . ILE A 1 119 ? -7.481 -2.939 19.626 1.00 93.94 119 ILE A C 1
ATOM 877 O O . ILE A 1 119 ? -7.256 -4.109 19.315 1.00 93.94 119 ILE A O 1
ATOM 881 N N . HIS A 1 120 ? -6.568 -1.975 19.492 1.00 92.88 120 HIS A N 1
ATOM 882 C CA . HIS A 1 120 ? -5.264 -2.210 18.890 1.00 92.88 120 HIS A CA 1
ATOM 883 C C . HIS A 1 120 ? -4.212 -1.220 19.394 1.00 92.88 120 HIS A C 1
ATOM 885 O O . HIS A 1 120 ? -4.526 -0.091 19.777 1.00 92.88 120 HIS A O 1
ATOM 891 N N . THR A 1 121 ? -2.954 -1.650 19.410 1.00 93.50 121 THR A N 1
ATOM 892 C CA . THR A 1 121 ? -1.802 -0.798 19.717 1.00 93.50 121 THR A CA 1
ATOM 893 C C . THR A 1 121 ? -0.720 -0.978 18.663 1.00 93.50 121 THR A C 1
ATOM 895 O O . THR A 1 121 ? -0.209 -2.082 18.487 1.00 93.50 121 THR A O 1
ATOM 898 N N . VAL A 1 122 ? -0.335 0.122 18.023 1.00 90.88 122 VAL A N 1
ATOM 899 C CA . VAL A 1 122 ? 0.818 0.182 17.123 1.00 90.88 122 VAL A CA 1
ATOM 900 C C . VAL A 1 122 ? 2.022 0.690 17.902 1.00 90.88 122 VAL A C 1
ATOM 902 O O . VAL A 1 122 ? 1.929 1.700 18.598 1.00 90.88 122 VAL A O 1
ATOM 905 N N . ASN A 1 123 ? 3.148 0.003 17.760 1.00 90.31 123 ASN A N 1
ATOM 906 C CA . ASN A 1 123 ? 4.446 0.411 18.276 1.00 90.31 123 ASN A CA 1
ATOM 907 C C . ASN A 1 123 ? 5.455 0.519 17.129 1.00 90.31 123 ASN A C 1
ATOM 909 O O . ASN A 1 123 ? 5.543 -0.403 16.317 1.00 90.31 123 ASN A O 1
ATOM 913 N N . ASP A 1 124 ? 6.246 1.591 17.093 1.00 87.44 124 ASP A N 1
ATOM 914 C CA . ASP A 1 124 ? 7.283 1.794 16.079 1.00 87.44 124 ASP A CA 1
ATOM 915 C C . ASP A 1 124 ? 8.567 2.388 16.688 1.00 87.44 124 ASP A C 1
ATOM 917 O O . ASP A 1 124 ? 8.534 3.151 17.654 1.00 87.44 124 ASP A O 1
ATOM 921 N N . GLU A 1 125 ? 9.723 2.028 16.123 1.00 87.62 125 GLU A N 1
ATOM 922 C CA . GLU A 1 125 ? 11.027 2.592 16.510 1.00 87.62 125 GLU A CA 1
ATOM 923 C C . GLU A 1 125 ? 11.204 4.046 16.058 1.00 87.62 125 GLU A C 1
ATOM 925 O O . GLU A 1 125 ? 12.170 4.706 16.447 1.00 87.62 125 GLU A O 1
ATOM 930 N N . LEU A 1 126 ? 10.289 4.544 15.237 1.00 88.62 126 LEU A N 1
ATOM 931 C CA . LEU A 1 126 ? 10.194 5.928 14.819 1.00 88.62 126 LEU A CA 1
ATOM 932 C C . LEU A 1 126 ? 8.962 6.579 15.457 1.00 88.62 126 LEU A C 1
ATOM 934 O O . LEU A 1 126 ? 7.991 5.895 15.782 1.00 88.62 126 LEU A O 1
ATOM 938 N N . PRO A 1 127 ? 8.952 7.912 15.624 1.00 91.50 127 PRO A N 1
ATOM 939 C CA . PRO A 1 127 ? 7.702 8.626 15.848 1.00 91.50 127 PRO A CA 1
ATOM 940 C C . PRO A 1 127 ? 6.702 8.270 14.738 1.00 91.50 127 PRO A C 1
ATOM 942 O O . PRO A 1 127 ? 7.086 8.201 13.571 1.00 91.50 127 PRO A O 1
ATOM 945 N N . ILE A 1 128 ? 5.442 8.037 15.096 1.00 92.38 128 ILE A N 1
ATOM 946 C CA . ILE A 1 128 ? 4.366 7.686 14.163 1.00 92.38 128 ILE A CA 1
ATOM 947 C C . ILE A 1 128 ? 3.176 8.612 14.395 1.00 92.38 128 ILE A C 1
ATOM 949 O O . ILE A 1 128 ? 2.838 8.895 15.544 1.00 92.38 128 ILE A O 1
ATOM 953 N N . ASP A 1 129 ? 2.543 9.043 13.307 1.00 93.75 129 ASP A N 1
ATOM 954 C CA . ASP A 1 129 ? 1.290 9.798 13.345 1.00 93.75 129 ASP A CA 1
ATOM 955 C C . ASP A 1 129 ? 0.130 8.936 12.855 1.00 93.75 129 ASP A C 1
ATOM 957 O O . ASP A 1 129 ? 0.249 8.187 11.880 1.00 93.75 129 ASP A O 1
ATOM 961 N N . SER A 1 130 ? -1.025 9.099 13.488 1.00 95.69 130 SER A N 1
ATOM 962 C CA . SER A 1 130 ? -2.275 8.544 12.995 1.00 95.69 130 SER A CA 1
ATOM 963 C C . SER A 1 130 ? -2.678 9.144 11.647 1.00 95.69 130 SER A C 1
ATOM 965 O O . SER A 1 130 ? -2.649 10.362 11.449 1.00 95.69 130 SER A O 1
ATOM 967 N N . GLY A 1 131 ? -3.123 8.283 10.732 1.00 94.56 131 GLY A N 1
ATOM 968 C CA . GLY A 1 131 ? -3.624 8.677 9.424 1.00 94.56 131 GLY A CA 1
ATOM 969 C C . GLY A 1 131 ? -5.127 8.533 9.294 1.00 94.56 131 GLY A C 1
ATOM 970 O O . GLY A 1 131 ? -5.885 9.456 9.590 1.00 94.56 131 GLY A O 1
ATOM 971 N N . MET A 1 132 ? -5.556 7.396 8.764 1.00 95.38 132 MET A N 1
ATOM 972 C CA . MET A 1 132 ? -6.939 7.149 8.370 1.00 95.38 132 MET A CA 1
ATOM 973 C C . MET A 1 132 ? -7.493 5.939 9.119 1.00 95.38 132 MET A C 1
ATOM 975 O O . MET A 1 132 ? -6.784 4.956 9.305 1.00 95.38 132 MET A O 1
ATOM 979 N N . LEU A 1 133 ? -8.779 5.990 9.471 1.00 97.56 133 LEU A N 1
ATOM 980 C CA . LEU A 1 133 ? -9.542 4.843 9.957 1.00 97.56 133 LEU A CA 1
ATOM 981 C C . LEU A 1 133 ? -10.797 4.667 9.091 1.00 97.56 133 LEU A C 1
ATOM 983 O O . LEU A 1 133 ? -11.575 5.610 8.935 1.00 97.56 133 LEU A O 1
ATOM 987 N N . VAL A 1 134 ? -10.982 3.484 8.502 1.00 97.94 134 VAL A N 1
ATOM 988 C CA . VAL A 1 134 ? -12.130 3.161 7.634 1.00 97.94 134 VAL A CA 1
ATOM 989 C C . VAL A 1 134 ? -12.781 1.868 8.089 1.00 97.94 134 VAL A C 1
ATOM 991 O O . VAL A 1 134 ? -12.087 0.884 8.319 1.00 97.94 134 VAL A O 1
ATOM 994 N N . TYR A 1 135 ? -14.112 1.871 8.166 1.00 97.88 135 TYR A N 1
ATOM 995 C CA . TYR A 1 135 ? -14.919 0.724 8.568 1.00 97.88 135 TYR A CA 1
ATOM 996 C C . TYR A 1 135 ? -15.725 0.186 7.380 1.00 97.88 135 TYR A C 1
ATOM 998 O O . TYR A 1 135 ? -16.673 0.834 6.928 1.00 97.88 135 TYR A O 1
ATOM 1006 N N . ALA A 1 136 ? -15.320 -0.962 6.831 1.00 97.69 136 ALA A N 1
ATOM 1007 C CA . ALA A 1 136 ? -15.916 -1.531 5.621 1.00 97.69 136 ALA A CA 1
ATOM 1008 C C . ALA A 1 136 ? -15.712 -3.052 5.514 1.00 97.69 136 ALA A C 1
ATOM 1010 O O . ALA A 1 136 ? -14.745 -3.586 6.041 1.00 97.69 136 ALA A O 1
ATOM 1011 N N . ASP A 1 137 ? -16.613 -3.730 4.804 1.00 97.31 137 ASP A N 1
ATOM 1012 C CA . ASP A 1 137 ? -16.568 -5.174 4.528 1.00 97.31 137 ASP A CA 1
ATOM 1013 C C . ASP A 1 137 ? -15.508 -5.494 3.456 1.00 97.31 137 ASP A C 1
ATOM 1015 O O . ASP A 1 137 ? -15.760 -5.367 2.251 1.00 97.31 137 ASP A O 1
ATOM 1019 N N . TYR A 1 138 ? -14.294 -5.841 3.892 1.00 96.94 138 TYR A N 1
ATOM 1020 C CA . TYR A 1 138 ? -13.154 -6.097 3.007 1.00 96.94 138 TYR A CA 1
ATOM 1021 C C . TYR A 1 138 ? -12.986 -7.580 2.653 1.00 96.94 138 TYR A C 1
ATOM 1023 O O . TYR A 1 138 ? -12.222 -7.883 1.728 1.00 96.94 138 TYR A O 1
ATOM 1031 N N . ASP A 1 139 ? -13.673 -8.499 3.340 1.00 95.38 139 ASP A N 1
ATOM 1032 C CA . ASP A 1 139 ? -13.655 -9.936 3.025 1.00 95.38 139 ASP A CA 1
ATOM 1033 C C . ASP A 1 139 ? -14.959 -10.497 2.427 1.00 95.38 139 ASP A C 1
ATOM 1035 O O . ASP A 1 139 ? -14.986 -11.633 1.932 1.00 95.38 139 ASP A O 1
ATOM 1039 N N . GLY A 1 140 ? -16.001 -9.671 2.360 1.00 94.75 140 GLY A N 1
ATOM 1040 C CA . GLY A 1 140 ? -17.279 -9.956 1.720 1.00 94.75 140 GLY A CA 1
ATOM 1041 C C . GLY A 1 140 ? -18.205 -10.847 2.547 1.00 94.75 140 GLY A C 1
ATOM 1042 O O . GLY A 1 140 ? -19.095 -11.482 1.966 1.00 94.75 140 GLY A O 1
ATOM 1043 N N . ASP A 1 141 ? -17.991 -10.972 3.861 1.00 94.88 141 ASP A N 1
ATOM 1044 C CA . ASP A 1 141 ? -18.839 -11.782 4.741 1.00 94.88 141 ASP A CA 1
ATOM 1045 C C . ASP A 1 141 ? -20.046 -11.022 5.326 1.00 94.88 141 ASP A C 1
ATOM 1047 O O . ASP A 1 141 ? -20.932 -11.636 5.938 1.00 94.88 141 ASP A O 1
ATOM 1051 N N . GLY A 1 142 ? -20.141 -9.718 5.050 1.00 94.62 142 GLY A N 1
ATOM 1052 C CA . GLY A 1 142 ? -21.209 -8.832 5.499 1.00 94.62 142 GLY A CA 1
ATOM 1053 C C . GLY A 1 142 ? -20.982 -8.207 6.877 1.00 94.62 142 GLY A C 1
ATOM 1054 O O . GLY A 1 142 ? -21.839 -7.434 7.317 1.00 94.62 142 GLY A O 1
ATOM 1055 N N . ALA A 1 143 ? -19.883 -8.530 7.562 1.00 94.69 143 ALA A N 1
ATOM 1056 C CA . ALA A 1 143 ? -19.361 -7.755 8.678 1.00 94.69 143 ALA A CA 1
ATOM 1057 C C . ALA A 1 143 ? -18.287 -6.784 8.168 1.00 94.69 143 ALA A C 1
ATOM 1059 O O . ALA A 1 143 ? -17.623 -7.039 7.174 1.00 94.69 143 ALA A O 1
ATOM 1060 N N . ASN A 1 144 ? -18.141 -5.644 8.837 1.00 97.06 144 ASN A N 1
ATOM 1061 C CA . ASN A 1 144 ? -17.117 -4.671 8.479 1.00 97.06 144 ASN A CA 1
ATOM 1062 C C . ASN A 1 144 ? -15.832 -4.928 9.278 1.00 97.06 144 ASN A C 1
ATOM 1064 O O . ASN A 1 144 ? -15.873 -5.205 10.480 1.00 97.06 144 ASN A O 1
ATOM 1068 N N . GLU A 1 145 ? -14.698 -4.707 8.627 1.00 96.88 145 GLU A N 1
ATOM 1069 C CA . GLU A 1 145 ? -13.370 -4.629 9.222 1.00 96.88 145 GLU A CA 1
ATOM 1070 C C . GLU A 1 145 ? -12.907 -3.174 9.354 1.00 96.88 145 GLU A C 1
ATOM 1072 O O . GLU A 1 145 ? -13.445 -2.268 8.713 1.00 96.88 145 GLU A O 1
ATOM 1077 N N . LEU A 1 146 ? -11.880 -2.949 10.175 1.00 97.00 146 LEU A N 1
ATOM 1078 C CA . LEU A 1 146 ? -11.226 -1.651 10.325 1.00 97.00 146 LEU A CA 1
ATOM 1079 C C . LEU A 1 146 ? -9.892 -1.632 9.590 1.00 97.00 146 LEU A C 1
ATOM 1081 O O . LEU A 1 146 ? -8.967 -2.326 9.997 1.00 97.00 146 LEU A O 1
ATOM 1085 N N . LEU A 1 147 ? -9.766 -0.794 8.565 1.00 97.62 147 LEU A N 1
ATOM 1086 C CA . LEU A 1 147 ? -8.471 -0.383 8.026 1.00 97.62 147 LEU A CA 1
ATOM 1087 C C . LEU A 1 147 ? -7.964 0.806 8.842 1.00 97.62 147 LEU A C 1
ATOM 1089 O O . LEU A 1 147 ? -8.611 1.854 8.847 1.00 97.62 147 LEU A O 1
ATOM 1093 N N . PHE A 1 148 ? -6.801 0.659 9.471 1.00 97.00 148 PHE A N 1
ATOM 1094 C CA . PHE A 1 148 ? -6.078 1.750 10.117 1.00 97.00 148 PHE A CA 1
ATOM 1095 C C . PHE A 1 148 ? -4.753 2.005 9.393 1.00 97.00 148 PHE A C 1
ATOM 1097 O O . PHE A 1 148 ? -3.959 1.082 9.233 1.00 97.00 148 PHE A O 1
ATOM 1104 N N . VAL A 1 149 ? -4.527 3.247 8.961 1.00 95.62 149 VAL A N 1
ATOM 1105 C CA . VAL A 1 149 ? -3.300 3.709 8.291 1.00 95.62 149 VAL A CA 1
ATOM 1106 C C . VAL A 1 149 ? -2.571 4.691 9.203 1.00 95.62 149 VAL A C 1
ATOM 1108 O O . VAL A 1 149 ? -3.208 5.576 9.781 1.00 95.62 149 VAL A O 1
ATOM 1111 N N . TYR A 1 150 ? -1.252 4.561 9.305 1.00 94.12 150 TYR A N 1
ATOM 1112 C CA . TYR A 1 150 ? -0.382 5.419 10.109 1.00 94.12 150 TYR A CA 1
ATOM 1113 C C . TYR A 1 150 ? 0.935 5.719 9.383 1.00 94.12 150 TYR A C 1
ATOM 1115 O O . TYR A 1 150 ? 1.314 5.027 8.438 1.00 94.12 150 TYR A O 1
ATOM 1123 N N . TYR A 1 151 ? 1.625 6.775 9.820 1.00 91.50 151 TYR A N 1
ATOM 1124 C CA . TYR A 1 151 ? 2.779 7.332 9.113 1.00 91.50 151 TYR A CA 1
ATOM 1125 C C . TYR A 1 151 ? 4.019 7.393 10.013 1.00 91.50 151 TYR A C 1
ATOM 1127 O O . TYR A 1 151 ? 4.099 8.274 10.878 1.00 91.50 151 TYR A O 1
ATOM 1135 N N . PRO A 1 152 ? 5.016 6.514 9.825 1.00 89.06 152 PRO A N 1
ATOM 1136 C CA . PRO A 1 152 ? 6.320 6.666 10.457 1.00 89.06 152 PRO A CA 1
ATOM 1137 C C . PRO A 1 152 ? 7.067 7.907 9.962 1.00 89.06 152 PRO A C 1
ATOM 1139 O O . PRO A 1 152 ? 7.120 8.231 8.772 1.00 89.06 152 PRO A O 1
ATOM 1142 N N . HIS A 1 153 ? 7.707 8.600 10.901 1.00 87.44 153 HIS A N 1
ATOM 1143 C CA . HIS A 1 153 ? 8.520 9.786 10.653 1.00 87.44 153 HIS A CA 1
ATOM 1144 C C . HIS A 1 153 ? 9.879 9.374 10.097 1.00 87.44 153 HIS A C 1
ATOM 1146 O O . HIS A 1 153 ? 10.879 9.262 10.809 1.00 87.44 153 HIS A O 1
ATOM 1152 N N . VAL A 1 154 ? 9.921 9.174 8.786 1.00 79.12 154 VAL A N 1
ATOM 1153 C CA . VAL A 1 154 ? 11.155 8.915 8.046 1.00 79.12 154 VAL A CA 1
ATOM 1154 C C . VAL A 1 154 ? 11.737 10.207 7.472 1.00 79.12 154 VAL A C 1
ATOM 1156 O O . VAL A 1 154 ? 11.038 11.159 7.136 1.00 79.12 154 VAL A O 1
ATOM 1159 N N . ASN A 1 155 ? 13.058 10.247 7.303 1.00 68.81 155 ASN A N 1
ATOM 1160 C CA . ASN A 1 155 ? 13.771 11.381 6.698 1.00 68.81 155 ASN A CA 1
ATOM 1161 C C . ASN A 1 155 ? 13.636 11.461 5.158 1.00 68.81 155 ASN A C 1
ATOM 1163 O O . ASN A 1 155 ? 14.364 12.223 4.517 1.00 68.81 155 ASN A O 1
ATOM 1167 N N . SER A 1 156 ? 12.766 10.633 4.578 1.00 65.81 156 SER A N 1
ATOM 1168 C CA . SER A 1 156 ? 12.609 10.388 3.141 1.00 65.81 156 SER A CA 1
ATOM 1169 C C . SER A 1 156 ? 11.141 10.595 2.721 1.00 65.81 156 SER A C 1
ATOM 1171 O O . SER A 1 156 ? 10.439 11.392 3.338 1.00 65.81 156 SER A O 1
ATOM 1173 N N . MET A 1 157 ? 10.680 9.955 1.640 1.00 65.25 157 MET A N 1
ATOM 1174 C CA . MET A 1 157 ? 9.269 9.995 1.234 1.00 65.25 157 MET A CA 1
ATOM 1175 C C . MET A 1 157 ? 8.394 9.381 2.344 1.00 65.25 157 MET A C 1
ATOM 1177 O O . MET A 1 157 ? 8.811 8.358 2.886 1.00 65.25 157 MET A O 1
ATOM 1181 N N . PRO A 1 158 ? 7.249 9.991 2.717 1.00 60.50 158 PRO A N 1
ATOM 1182 C CA . PRO A 1 158 ? 6.337 9.394 3.689 1.00 60.50 158 PRO A CA 1
ATOM 1183 C C . PRO A 1 158 ? 5.881 8.030 3.179 1.00 60.50 158 PRO A C 1
ATOM 1185 O O . PRO A 1 158 ? 5.571 7.893 1.994 1.00 60.50 158 PRO A O 1
ATOM 1188 N N . LEU A 1 159 ? 5.918 7.044 4.068 1.00 82.31 159 LEU A N 1
ATOM 1189 C CA . LEU A 1 159 ? 5.502 5.675 3.801 1.00 82.31 159 LEU A CA 1
ATOM 1190 C C . LEU A 1 159 ? 4.261 5.403 4.620 1.00 82.31 159 LEU A C 1
ATOM 1192 O O . LEU A 1 159 ? 4.220 5.752 5.799 1.00 82.31 159 LEU A O 1
ATOM 1196 N N . ASP A 1 160 ? 3.272 4.808 3.974 1.00 90.06 160 ASP A N 1
ATOM 1197 C CA . ASP A 1 160 ? 2.032 4.451 4.633 1.00 90.06 160 ASP A CA 1
ATOM 1198 C C . ASP A 1 160 ? 2.184 3.032 5.158 1.00 90.06 160 ASP A C 1
ATOM 1200 O O . ASP A 1 160 ? 2.387 2.086 4.393 1.00 90.06 160 ASP A O 1
ATOM 1204 N N . GLU A 1 161 ? 2.051 2.894 6.468 1.00 90.31 161 GLU A N 1
ATOM 1205 C CA . GLU A 1 161 ? 1.906 1.605 7.120 1.00 90.31 161 GLU A CA 1
ATOM 1206 C C . GLU A 1 161 ? 0.436 1.396 7.475 1.00 90.31 161 GLU A C 1
ATOM 1208 O O . GLU A 1 161 ? -0.323 2.353 7.665 1.00 90.31 161 GLU A O 1
ATOM 1213 N N . TYR A 1 162 ? -0.000 0.142 7.533 1.00 92.88 162 TYR A N 1
ATOM 1214 C CA . TYR A 1 162 ? -1.398 -0.150 7.806 1.00 92.88 162 TYR A CA 1
ATOM 1215 C C . TYR A 1 162 ? -1.595 -1.475 8.525 1.00 92.88 162 TYR A C 1
ATOM 1217 O O . TYR A 1 162 ? -0.795 -2.402 8.418 1.00 92.88 162 TYR A O 1
ATOM 1225 N N . VAL A 1 163 ? -2.729 -1.564 9.209 1.00 92.88 163 VAL A N 1
ATOM 1226 C CA . VAL A 1 163 ? -3.286 -2.807 9.735 1.00 92.88 163 VAL A CA 1
ATOM 1227 C C . VAL A 1 163 ? -4.750 -2.902 9.335 1.00 92.88 163 VAL A C 1
ATOM 1229 O O . VAL A 1 163 ? -5.442 -1.889 9.199 1.00 92.88 163 VAL A O 1
ATOM 1232 N N . VAL A 1 164 ? -5.234 -4.128 9.154 1.00 94.31 164 VAL A N 1
ATOM 1233 C CA . VAL A 1 164 ? -6.664 -4.395 8.986 1.00 94.31 164 VAL A CA 1
ATOM 1234 C C . VAL A 1 164 ? -7.114 -5.301 10.114 1.00 94.31 164 VAL A C 1
ATOM 1236 O O . VAL A 1 164 ? -6.503 -6.341 10.350 1.00 94.31 164 VAL A O 1
ATOM 1239 N N . LEU A 1 165 ? -8.153 -4.894 10.834 1.00 94.25 165 LEU A N 1
ATOM 1240 C CA . LEU A 1 165 ? -8.632 -5.572 12.030 1.00 94.25 165 LEU A CA 1
ATOM 1241 C C . LEU A 1 165 ? -10.026 -6.146 11.788 1.00 94.25 165 LEU A C 1
ATOM 1243 O O . LEU A 1 165 ? -10.934 -5.426 11.372 1.00 94.25 165 LEU A O 1
ATOM 1247 N N . LYS A 1 166 ? -10.210 -7.427 12.116 1.00 93.31 166 LYS A N 1
ATOM 1248 C CA . LYS A 1 166 ? -11.502 -8.118 12.071 1.00 93.31 166 LYS A CA 1
ATOM 1249 C C . LYS A 1 166 ? -11.970 -8.490 13.470 1.00 93.31 166 LYS A C 1
ATOM 1251 O O . LYS A 1 166 ? -11.228 -9.108 14.233 1.00 93.31 166 LYS A O 1
ATOM 1256 N N . GLU A 1 167 ? -13.216 -8.158 13.785 1.00 91.69 167 GLU A N 1
ATOM 1257 C CA . GLU A 1 167 ? -13.862 -8.543 15.039 1.00 91.69 167 GLU A CA 1
ATOM 1258 C C . GLU A 1 167 ? -14.351 -9.999 14.963 1.00 91.69 167 GLU A C 1
ATOM 1260 O O . GLU A 1 167 ? -15.010 -10.407 14.004 1.00 91.69 167 GLU A O 1
ATOM 1265 N N . LYS A 1 168 ? -14.011 -10.810 15.970 1.00 87.31 168 LYS A N 1
ATOM 1266 C CA . LYS A 1 168 ? -14.562 -12.153 16.176 1.00 87.31 168 LYS A CA 1
ATOM 1267 C C . LYS A 1 168 ? -14.784 -12.413 17.669 1.00 87.31 168 LYS A C 1
ATOM 1269 O O . LYS A 1 168 ? -13.839 -12.605 18.428 1.00 87.31 168 LYS A O 1
ATOM 1274 N N . ASN A 1 169 ? -16.043 -12.577 18.073 1.00 86.88 169 ASN A N 1
ATOM 1275 C CA . ASN A 1 169 ? -16.447 -12.950 19.439 1.00 86.88 169 ASN A CA 1
ATOM 1276 C C . ASN A 1 169 ? -16.014 -11.959 20.546 1.00 86.88 169 ASN A C 1
ATOM 1278 O O . ASN A 1 169 ? -15.650 -12.374 21.648 1.00 86.88 169 ASN A O 1
ATOM 1282 N N . GLY A 1 170 ? -16.100 -10.665 20.270 1.00 85.06 170 GLY A N 1
ATOM 1283 C CA . GLY A 1 170 ? -15.718 -9.550 21.133 1.00 85.06 170 GLY A CA 1
ATOM 1284 C C . GLY A 1 170 ? -14.228 -9.214 21.111 1.00 85.06 170 GLY A C 1
ATOM 1285 O O . GLY A 1 170 ? -13.783 -8.475 21.980 1.00 85.06 170 GLY A O 1
ATOM 1286 N N . LEU A 1 171 ? -13.455 -9.782 20.182 1.00 85.19 171 LEU A N 1
ATOM 1287 C CA . LEU A 1 171 ? -12.004 -9.602 20.089 1.00 85.19 171 LEU A CA 1
ATOM 1288 C C . LEU A 1 171 ? -11.605 -9.174 18.678 1.00 85.19 171 LEU A C 1
ATOM 1290 O O . LEU A 1 171 ? -12.177 -9.661 17.706 1.00 85.19 171 LEU A O 1
ATOM 1294 N N . TRP A 1 172 ? -10.606 -8.300 18.569 1.00 90.00 172 TRP A N 1
ATOM 1295 C CA . TRP A 1 172 ? -10.091 -7.805 17.292 1.00 90.00 172 TRP A CA 1
ATOM 1296 C C . TRP A 1 172 ? -8.802 -8.524 16.903 1.00 90.00 172 TRP A C 1
ATOM 1298 O O . TRP A 1 172 ? -7.896 -8.675 17.719 1.00 90.00 172 TRP A O 1
ATOM 1308 N N . TYR A 1 173 ? -8.730 -8.955 15.646 1.00 85.88 173 TYR A N 1
ATOM 1309 C CA . TYR A 1 173 ? -7.621 -9.728 15.096 1.00 85.88 173 TYR A CA 1
ATOM 1310 C C . TYR A 1 173 ? -7.044 -9.031 13.872 1.00 85.88 173 TYR A C 1
ATOM 1312 O O . TYR A 1 173 ? -7.799 -8.637 12.986 1.00 85.88 173 TYR A O 1
ATOM 1320 N N . GLU A 1 174 ? -5.719 -8.944 13.795 1.00 89.38 174 GLU A N 1
ATOM 1321 C CA . GLU A 1 174 ? -5.031 -8.520 12.576 1.00 89.38 174 GLU A CA 1
ATOM 1322 C C . GLU A 1 174 ? -5.263 -9.525 11.445 1.00 89.38 174 GLU A C 1
ATOM 1324 O O . GLU A 1 174 ? -5.149 -10.744 11.614 1.00 89.38 174 GLU A O 1
ATOM 1329 N N . MET A 1 175 ? -5.607 -8.992 10.282 1.00 89.88 175 MET A N 1
ATOM 1330 C CA . MET A 1 175 ? -5.606 -9.712 9.019 1.00 89.88 175 MET A CA 1
ATOM 1331 C C . MET A 1 175 ? -4.203 -9.677 8.413 1.00 89.88 175 MET A C 1
ATOM 1333 O O . MET A 1 175 ? -3.329 -8.938 8.861 1.00 89.88 175 MET A O 1
ATOM 1337 N N . GLU A 1 176 ? -3.974 -10.502 7.398 1.00 87.19 176 GLU A N 1
ATOM 1338 C CA . GLU A 1 176 ? -2.663 -10.634 6.775 1.00 87.19 176 GLU A CA 1
ATOM 1339 C C . GLU A 1 176 ? -2.166 -9.316 6.166 1.00 87.19 176 GLU A C 1
ATOM 1341 O O . GLU A 1 176 ? -2.830 -8.711 5.330 1.00 87.19 176 GLU A O 1
ATOM 1346 N N . VAL A 1 177 ? -0.947 -8.916 6.510 1.00 84.06 177 VAL A N 1
ATOM 1347 C CA . VAL A 1 177 ? -0.245 -7.822 5.838 1.00 84.06 177 VAL A CA 1
ATOM 1348 C C . VAL A 1 177 ? 0.918 -8.424 5.040 1.00 84.06 177 VAL A C 1
ATOM 1350 O O . VAL A 1 177 ? 1.684 -9.213 5.598 1.00 84.06 177 VAL A O 1
ATOM 1353 N N . PRO A 1 178 ? 1.052 -8.146 3.727 1.00 81.25 178 PRO A N 1
ATOM 1354 C CA . PRO A 1 178 ? 2.179 -8.637 2.946 1.00 81.25 178 PRO A CA 1
ATOM 1355 C C . PRO A 1 178 ? 3.472 -7.972 3.411 1.00 81.25 178 PRO A C 1
ATOM 1357 O O . PRO A 1 178 ? 3.643 -6.766 3.241 1.00 81.25 178 PRO A O 1
ATOM 1360 N N . GLU A 1 179 ? 4.392 -8.770 3.940 1.00 77.62 179 GLU A N 1
ATOM 1361 C CA . GLU A 1 179 ? 5.691 -8.310 4.426 1.00 77.62 179 GLU A CA 1
ATOM 1362 C C . GLU A 1 179 ? 6.837 -8.993 3.679 1.00 77.62 179 GLU A C 1
ATOM 1364 O O . GLU A 1 179 ? 6.776 -10.167 3.283 1.00 77.62 179 GLU A O 1
ATOM 1369 N N . ASP A 1 180 ? 7.922 -8.246 3.501 1.00 72.38 180 ASP A N 1
ATOM 1370 C CA . ASP A 1 180 ? 9.183 -8.814 3.056 1.00 72.38 180 ASP A CA 1
ATOM 1371 C C . ASP A 1 180 ? 10.014 -9.410 4.196 1.00 72.38 180 ASP A C 1
ATOM 1373 O O . ASP A 1 180 ? 9.688 -9.318 5.375 1.00 72.38 180 ASP A O 1
ATOM 1377 N N . ALA A 1 181 ? 11.152 -10.004 3.839 1.00 69.31 181 ALA A N 1
ATOM 1378 C CA . ALA A 1 181 ? 12.102 -10.577 4.790 1.00 69.31 181 ALA A CA 1
ATOM 1379 C C . ALA A 1 181 ? 12.626 -9.604 5.860 1.00 69.31 181 ALA A C 1
ATOM 1381 O O . ALA A 1 181 ? 13.208 -10.056 6.846 1.00 69.31 181 ALA A O 1
ATOM 1382 N N . ASN A 1 182 ? 12.504 -8.297 5.628 1.00 66.44 182 ASN A N 1
ATOM 1383 C CA . ASN A 1 182 ? 12.961 -7.249 6.531 1.00 66.44 182 ASN A CA 1
ATOM 1384 C C . ASN A 1 182 ? 11.810 -6.686 7.382 1.00 66.44 182 ASN A C 1
ATOM 1386 O O . ASN A 1 182 ? 12.059 -5.788 8.182 1.00 66.44 182 ASN A O 1
ATOM 1390 N N . GLY A 1 183 ? 10.588 -7.212 7.229 1.00 69.25 183 GLY A N 1
ATOM 1391 C CA . GLY A 1 183 ? 9.391 -6.736 7.919 1.00 69.25 183 GLY A CA 1
ATOM 1392 C C . GLY A 1 183 ? 8.824 -5.442 7.335 1.00 69.25 183 GLY A C 1
ATOM 1393 O O . GLY A 1 183 ? 8.082 -4.752 8.018 1.00 69.25 183 GLY A O 1
ATOM 1394 N N . SER A 1 184 ? 9.197 -5.069 6.105 1.00 73.31 184 SER A N 1
ATOM 1395 C CA . SER A 1 184 ? 8.594 -3.926 5.417 1.00 73.31 184 SER A CA 1
ATOM 1396 C C . SER A 1 184 ? 7.348 -4.363 4.661 1.00 73.31 184 SER A C 1
ATOM 1398 O O . SER A 1 184 ? 7.400 -5.318 3.875 1.00 73.31 184 SER A O 1
ATOM 1400 N N . ASN A 1 185 ? 6.257 -3.619 4.833 1.00 80.19 185 ASN A N 1
ATOM 1401 C CA . ASN A 1 185 ? 5.005 -3.872 4.137 1.00 80.19 185 ASN A CA 1
ATOM 1402 C C . ASN A 1 185 ? 5.183 -3.676 2.629 1.00 80.19 185 ASN A C 1
ATOM 1404 O O . ASN A 1 185 ? 5.422 -2.566 2.144 1.00 80.19 185 ASN A O 1
ATOM 1408 N N . ARG A 1 186 ? 5.107 -4.771 1.865 1.00 85.94 186 ARG A N 1
ATOM 1409 C CA . ARG A 1 186 ? 5.160 -4.743 0.401 1.00 85.94 186 ARG A CA 1
ATOM 1410 C C . ARG A 1 186 ? 4.653 -6.021 -0.252 1.00 85.94 186 ARG A C 1
ATOM 1412 O O . ARG A 1 186 ? 4.824 -7.129 0.249 1.00 85.94 186 ARG A O 1
ATOM 1419 N N . PHE A 1 187 ? 4.130 -5.862 -1.462 1.00 90.81 187 PHE A N 1
ATOM 1420 C CA . PHE A 1 187 ? 3.714 -6.983 -2.294 1.00 90.81 187 PHE A CA 1
ATOM 1421 C C . PHE A 1 187 ? 4.887 -7.633 -3.056 1.00 90.81 187 PHE A C 1
ATOM 1423 O O . PHE A 1 187 ? 5.857 -6.954 -3.414 1.00 90.81 187 PHE A O 1
ATOM 1430 N N . PRO A 1 188 ? 4.793 -8.941 -3.361 1.00 90.06 188 PRO A N 1
ATOM 1431 C CA . PRO A 1 188 ? 5.799 -9.704 -4.101 1.00 90.06 188 PRO A CA 1
ATOM 1432 C C . PRO A 1 188 ? 5.765 -9.433 -5.607 1.00 90.06 188 PRO A C 1
ATOM 1434 O O . PRO A 1 188 ? 5.379 -10.282 -6.412 1.00 90.06 188 PRO A O 1
ATOM 1437 N N . VAL A 1 189 ? 6.163 -8.222 -5.992 1.00 92.31 189 VAL A N 1
ATOM 1438 C CA . VAL A 1 189 ? 6.195 -7.779 -7.388 1.00 92.31 189 VAL A CA 1
ATOM 1439 C C . VAL A 1 189 ? 7.541 -8.093 -8.033 1.00 92.31 189 VAL A C 1
ATOM 1441 O O . VAL A 1 189 ? 8.605 -7.856 -7.461 1.00 92.31 189 VAL A O 1
ATOM 1444 N N . HIS A 1 190 ? 7.482 -8.547 -9.282 1.00 92.00 190 HIS A N 1
ATOM 1445 C CA . HIS A 1 190 ? 8.632 -8.856 -10.120 1.00 92.00 190 HIS A CA 1
ATOM 1446 C C . HIS A 1 190 ? 8.586 -8.021 -11.396 1.00 92.00 190 HIS A C 1
ATOM 1448 O O . HIS A 1 190 ? 7.555 -7.976 -12.070 1.00 92.00 190 HIS A O 1
ATOM 1454 N N . VAL A 1 191 ? 9.716 -7.412 -11.759 1.00 93.81 191 VAL A N 1
ATOM 1455 C CA . VAL A 1 191 ? 9.892 -6.704 -13.033 1.00 93.81 191 VAL A CA 1
ATOM 1456 C C . VAL A 1 191 ? 10.960 -7.433 -13.839 1.00 93.81 191 VAL A C 1
ATOM 1458 O O . VAL A 1 191 ? 12.132 -7.447 -13.459 1.00 93.81 191 VAL A O 1
ATOM 1461 N N . LYS A 1 192 ? 10.564 -8.055 -14.950 1.00 94.88 192 LYS A N 1
ATOM 1462 C CA . LYS A 1 192 ? 11.455 -8.836 -15.823 1.00 94.88 192 LYS A CA 1
ATOM 1463 C C . LYS A 1 192 ? 11.489 -8.257 -17.229 1.00 94.88 192 LYS A C 1
ATOM 1465 O O . LYS A 1 192 ? 10.523 -7.645 -17.676 1.00 94.88 192 LYS A O 1
ATOM 1470 N N . TYR A 1 193 ? 12.562 -8.520 -17.963 1.00 94.88 193 TYR A N 1
ATOM 1471 C CA . TYR A 1 193 ? 12.613 -8.225 -19.391 1.00 94.88 193 TYR A CA 1
ATOM 1472 C C . TYR A 1 193 ? 11.530 -8.983 -20.172 1.00 94.88 193 TYR A C 1
ATOM 1474 O O . TYR A 1 193 ? 11.314 -10.183 -19.976 1.00 94.88 193 TYR A O 1
ATOM 1482 N N . GLY A 1 194 ? 10.887 -8.277 -21.097 1.00 95.44 194 GLY A N 1
ATOM 1483 C CA . GLY A 1 194 ? 9.911 -8.796 -22.042 1.00 95.44 194 GLY A CA 1
ATOM 1484 C C . GLY A 1 194 ? 10.550 -9.477 -23.252 1.00 95.44 194 GLY A C 1
ATOM 1485 O O . GLY A 1 194 ? 11.592 -10.130 -23.157 1.00 95.44 194 GLY A O 1
ATOM 1486 N N . ASP A 1 195 ? 9.876 -9.375 -24.397 1.00 95.31 195 ASP A N 1
ATOM 1487 C CA . ASP A 1 195 ? 10.267 -10.074 -25.625 1.00 95.31 195 ASP A CA 1
ATOM 1488 C C . ASP A 1 195 ? 11.336 -9.331 -26.437 1.00 95.31 195 ASP A C 1
ATOM 1490 O O . ASP A 1 195 ? 12.121 -9.975 -27.131 1.00 95.31 195 ASP A O 1
ATOM 1494 N N . GLU A 1 196 ? 11.396 -8.006 -26.301 1.00 94.44 196 GLU A N 1
ATOM 1495 C CA . GLU A 1 196 ? 12.307 -7.103 -27.013 1.00 94.44 196 GLU A CA 1
ATOM 1496 C C . GLU A 1 196 ? 13.037 -6.170 -26.023 1.00 94.44 196 GLU A C 1
ATOM 1498 O O . GLU A 1 196 ? 12.545 -5.956 -24.906 1.00 94.44 196 GLU A O 1
ATOM 1503 N N . PRO A 1 197 ? 14.182 -5.569 -26.402 1.00 90.06 197 PRO A N 1
ATOM 1504 C CA . PRO A 1 197 ? 14.828 -4.528 -25.602 1.00 90.06 197 PRO A CA 1
ATOM 1505 C C . PRO A 1 197 ? 13.855 -3.426 -25.165 1.00 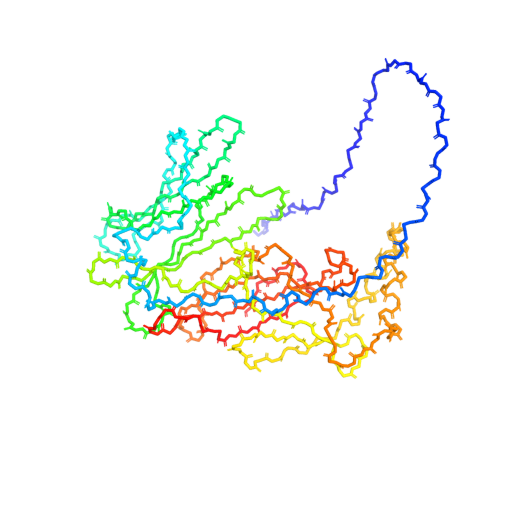90.06 197 PRO A C 1
ATOM 1507 O O . PRO A 1 197 ? 12.949 -3.066 -25.916 1.00 90.06 197 PRO A O 1
ATOM 1510 N N . CYS A 1 198 ? 14.044 -2.903 -23.950 1.00 90.56 198 CYS A N 1
ATOM 1511 C CA . CYS A 1 198 ? 13.171 -1.919 -23.288 1.00 90.56 198 CYS A CA 1
ATOM 1512 C C . CYS A 1 198 ? 11.729 -2.370 -23.003 1.00 90.56 198 CYS A C 1
ATOM 1514 O O . CYS A 1 198 ? 10.993 -1.626 -22.362 1.00 90.56 198 CYS A O 1
ATOM 1516 N N . THR A 1 199 ? 11.310 -3.569 -23.412 1.00 95.06 199 THR A N 1
ATOM 1517 C CA . THR A 1 199 ? 10.011 -4.108 -22.993 1.00 95.06 199 THR A CA 1
ATOM 1518 C C . THR A 1 199 ? 10.155 -4.815 -21.655 1.00 95.06 199 THR A C 1
ATOM 1520 O O . THR A 1 199 ? 11.117 -5.557 -21.444 1.00 95.06 199 THR A O 1
ATOM 1523 N N . LEU A 1 200 ? 9.206 -4.591 -20.752 1.00 95.44 200 LEU A N 1
ATOM 1524 C CA . LEU A 1 200 ? 9.178 -5.121 -19.395 1.00 95.44 200 LEU A CA 1
ATOM 1525 C C . LEU A 1 200 ? 7.857 -5.848 -19.140 1.00 95.44 200 LEU A C 1
ATOM 1527 O O . LEU A 1 200 ? 6.811 -5.478 -19.671 1.00 95.44 200 LEU A O 1
ATOM 1531 N N . LYS A 1 201 ? 7.919 -6.884 -18.307 1.00 97.00 201 LYS A N 1
ATOM 1532 C CA . LYS A 1 201 ? 6.770 -7.606 -17.765 1.00 97.00 201 LYS A CA 1
ATOM 1533 C C . LYS A 1 201 ? 6.746 -7.417 -16.257 1.00 97.00 201 LYS A C 1
ATOM 1535 O O . LYS A 1 201 ? 7.702 -7.800 -15.581 1.00 97.00 201 LYS A O 1
ATOM 1540 N N . ILE A 1 202 ? 5.658 -6.844 -15.756 1.00 97.12 202 ILE A N 1
ATOM 1541 C CA . ILE A 1 202 ? 5.407 -6.647 -14.327 1.00 97.12 202 ILE A CA 1
ATOM 1542 C C . ILE A 1 202 ? 4.377 -7.687 -13.884 1.00 97.12 202 ILE A C 1
ATOM 1544 O O . ILE A 1 202 ? 3.307 -7.809 -14.486 1.00 97.12 202 ILE A O 1
ATOM 1548 N N . THR A 1 203 ? 4.711 -8.445 -12.844 1.00 96.50 203 THR A N 1
ATOM 1549 C CA . THR A 1 203 ? 3.865 -9.500 -12.264 1.00 96.50 203 THR A CA 1
ATOM 1550 C C . THR A 1 203 ? 3.886 -9.420 -10.746 1.00 96.50 203 THR A C 1
ATOM 1552 O O . THR A 1 203 ? 4.856 -8.914 -10.192 1.00 96.50 203 THR A O 1
ATOM 1555 N N . CYS A 1 204 ? 2.880 -9.965 -10.066 1.00 94.75 204 CYS A N 1
ATOM 1556 C CA . CYS A 1 204 ? 2.876 -10.113 -8.610 1.00 94.75 204 CYS A CA 1
ATOM 1557 C C . CYS A 1 204 ? 2.541 -11.556 -8.235 1.00 94.75 204 CYS A C 1
ATOM 1559 O O . CYS A 1 204 ? 1.616 -12.136 -8.807 1.00 94.75 204 CYS A O 1
ATOM 1561 N N . ASP A 1 205 ? 3.261 -12.140 -7.276 1.00 91.81 205 ASP A N 1
ATOM 1562 C CA . ASP A 1 205 ? 2.924 -13.487 -6.810 1.00 91.81 205 ASP A CA 1
ATOM 1563 C C . ASP A 1 205 ? 1.502 -13.514 -6.234 1.00 91.81 205 ASP A C 1
ATOM 1565 O O . ASP A 1 205 ? 1.053 -12.575 -5.575 1.00 91.81 205 ASP A O 1
ATOM 1569 N N . GLY A 1 206 ? 0.775 -14.598 -6.513 1.00 87.12 206 GLY A N 1
ATOM 1570 C CA . GLY A 1 206 ? -0.627 -14.742 -6.115 1.00 87.12 206 GLY A CA 1
ATOM 1571 C C . GLY A 1 206 ? -1.639 -14.062 -7.046 1.00 87.12 206 GLY A C 1
ATOM 1572 O O . GLY A 1 206 ? -2.836 -14.147 -6.772 1.00 87.12 206 GLY A O 1
ATOM 1573 N N . PHE A 1 207 ? -1.202 -13.446 -8.154 1.00 94.94 207 PHE A N 1
ATOM 1574 C CA . PHE A 1 207 ? -2.095 -12.835 -9.140 1.00 94.94 207 PHE A CA 1
ATOM 1575 C C . PHE A 1 207 ? -1.643 -13.073 -10.588 1.00 94.94 207 PHE A C 1
ATOM 1577 O O . PHE A 1 207 ? -0.491 -12.856 -10.947 1.00 94.94 207 PHE A O 1
ATOM 1584 N N . ASP A 1 208 ? -2.572 -13.493 -11.449 1.00 95.75 208 ASP A N 1
ATOM 1585 C CA . ASP A 1 208 ? -2.247 -13.945 -12.812 1.00 95.75 208 ASP A CA 1
ATOM 1586 C C . ASP A 1 208 ? -2.082 -12.800 -13.834 1.00 95.75 208 ASP A C 1
ATOM 1588 O O . ASP A 1 208 ? -1.725 -13.048 -14.991 1.00 95.75 208 ASP A O 1
ATOM 1592 N N . LYS A 1 209 ? -2.364 -11.544 -13.457 1.00 96.25 209 LYS A N 1
ATOM 1593 C CA . LYS A 1 209 ? -2.232 -10.405 -14.378 1.00 96.25 209 LYS A CA 1
ATOM 1594 C C . LYS A 1 209 ? -0.757 -10.132 -14.663 1.00 96.25 209 LYS A C 1
ATOM 1596 O O . LYS A 1 209 ? 0.053 -9.965 -13.755 1.00 96.25 209 LYS A O 1
ATOM 1601 N N . VAL A 1 210 ? -0.438 -10.026 -15.949 1.00 97.56 210 VAL A N 1
ATOM 1602 C CA . VAL A 1 210 ? 0.856 -9.550 -16.441 1.00 97.56 210 VAL A CA 1
ATOM 1603 C C . VAL A 1 210 ? 0.629 -8.188 -17.077 1.00 97.56 210 VAL A C 1
ATOM 1605 O O . VAL A 1 210 ? -0.232 -8.054 -17.948 1.00 97.56 210 VAL A O 1
ATOM 1608 N N . ILE A 1 211 ? 1.392 -7.189 -16.647 1.00 97.81 211 ILE A N 1
ATOM 1609 C CA . ILE A 1 211 ? 1.413 -5.874 -17.285 1.00 97.81 211 ILE A CA 1
ATOM 1610 C C . ILE A 1 211 ? 2.625 -5.827 -18.212 1.00 97.81 211 ILE A C 1
ATOM 1612 O O . ILE A 1 211 ? 3.760 -6.004 -17.768 1.00 97.81 211 ILE A O 1
ATOM 1616 N N . ASP A 1 212 ? 2.372 -5.596 -19.497 1.00 96.88 212 ASP A N 1
ATOM 1617 C CA . ASP A 1 212 ? 3.403 -5.331 -20.497 1.00 96.88 212 ASP A CA 1
ATOM 1618 C C . ASP A 1 212 ? 3.656 -3.820 -20.578 1.00 96.88 212 ASP A C 1
ATOM 1620 O O . ASP A 1 212 ? 2.729 -3.049 -20.828 1.00 96.88 212 ASP A O 1
ATOM 1624 N N . TYR A 1 213 ? 4.907 -3.401 -20.391 1.00 95.44 213 TYR A N 1
ATOM 1625 C CA . TYR A 1 213 ? 5.322 -1.999 -20.437 1.00 95.44 213 TYR A CA 1
ATOM 1626 C C . TYR A 1 213 ? 6.464 -1.804 -21.439 1.00 95.44 213 TYR A C 1
ATOM 1628 O O . TYR A 1 213 ? 7.448 -2.541 -21.419 1.00 95.44 213 TYR A O 1
ATOM 1636 N N . ASP A 1 214 ? 6.336 -0.817 -22.326 1.00 94.94 214 ASP A N 1
ATOM 1637 C CA . ASP A 1 214 ? 7.406 -0.388 -23.231 1.00 94.94 214 ASP A CA 1
ATOM 1638 C C . ASP A 1 214 ? 8.111 0.838 -22.636 1.00 94.94 214 ASP A C 1
ATOM 1640 O O . ASP A 1 214 ? 7.660 1.973 -22.787 1.00 94.94 214 ASP A O 1
ATOM 1644 N N . ALA A 1 215 ? 9.237 0.600 -21.963 1.00 92.81 215 ALA A N 1
ATOM 1645 C CA . ALA A 1 215 ? 10.021 1.628 -21.286 1.00 92.81 215 ALA A CA 1
ATOM 1646 C C . ALA A 1 215 ? 10.890 2.459 -22.246 1.00 92.81 215 ALA A C 1
ATOM 1648 O O . ALA A 1 215 ? 11.692 3.286 -21.812 1.00 92.81 215 ALA A O 1
ATOM 1649 N N . LYS A 1 216 ? 10.782 2.261 -23.567 1.00 92.88 216 LYS A N 1
ATOM 1650 C CA . LYS A 1 216 ? 11.630 2.975 -24.526 1.00 92.88 216 LYS A CA 1
ATOM 1651 C C . LYS A 1 216 ? 11.447 4.489 -24.445 1.00 92.88 216 LYS A C 1
ATOM 1653 O O . LYS A 1 216 ? 12.436 5.218 -24.424 1.00 92.88 216 LYS A O 1
ATOM 1658 N N . ALA A 1 217 ? 10.199 4.957 -24.384 1.00 91.88 217 ALA A N 1
ATOM 1659 C CA . ALA A 1 217 ? 9.902 6.387 -24.299 1.00 91.88 217 ALA A CA 1
ATOM 1660 C C . ALA A 1 217 ? 10.452 7.008 -23.003 1.00 91.88 217 ALA A C 1
ATOM 1662 O O . ALA A 1 217 ? 10.972 8.123 -23.037 1.00 91.88 217 ALA A O 1
ATOM 1663 N N . HIS A 1 218 ? 10.402 6.260 -21.896 1.00 91.00 218 HIS A N 1
ATOM 1664 C CA . HIS A 1 218 ? 10.996 6.642 -20.614 1.00 91.00 218 HIS A CA 1
ATOM 1665 C C . HIS A 1 218 ? 12.506 6.875 -20.736 1.00 91.00 218 HIS A C 1
ATOM 1667 O O . HIS A 1 218 ? 12.992 7.960 -20.420 1.00 91.00 218 HIS A O 1
ATOM 1673 N N . TYR A 1 219 ? 13.250 5.920 -21.301 1.00 91.12 219 TYR A N 1
ATOM 1674 C CA . TYR A 1 219 ? 14.699 6.075 -21.465 1.00 91.12 219 TYR A CA 1
ATOM 1675 C C . TYR A 1 219 ? 15.086 7.157 -22.482 1.00 91.12 219 TYR A C 1
ATOM 1677 O O . TYR A 1 219 ? 16.050 7.892 -22.257 1.00 91.12 219 TYR A O 1
ATOM 1685 N N . GLU A 1 220 ? 14.338 7.309 -23.581 1.00 93.06 220 GLU A N 1
ATOM 1686 C CA . GLU A 1 220 ? 14.552 8.403 -24.539 1.00 93.06 220 GLU A CA 1
ATOM 1687 C C . GLU A 1 220 ? 14.358 9.779 -23.877 1.00 93.06 220 GLU A C 1
ATOM 1689 O O . GLU A 1 220 ? 15.147 10.699 -24.123 1.00 93.06 220 GLU A O 1
ATOM 1694 N N . ALA A 1 221 ? 13.348 9.918 -23.011 1.00 90.69 221 ALA A N 1
ATOM 1695 C CA . ALA A 1 221 ? 13.114 11.131 -22.235 1.00 90.69 221 ALA A CA 1
ATOM 1696 C C . ALA A 1 221 ? 14.229 11.376 -21.207 1.00 90.69 221 ALA A C 1
ATOM 1698 O O . ALA A 1 221 ? 14.770 12.479 -21.158 1.00 90.69 221 ALA A O 1
ATOM 1699 N N . ALA A 1 222 ? 14.650 10.351 -20.463 1.00 88.56 222 ALA A N 1
ATOM 1700 C CA . ALA A 1 222 ? 15.713 10.469 -19.465 1.00 88.56 222 ALA A CA 1
ATOM 1701 C C . ALA A 1 222 ? 17.055 10.914 -20.080 1.00 88.56 222 ALA A C 1
ATOM 1703 O O . ALA A 1 222 ? 17.719 11.817 -19.564 1.00 88.56 222 ALA A O 1
ATOM 1704 N N . VAL A 1 223 ? 17.438 10.343 -21.229 1.00 91.69 223 VAL A N 1
ATOM 1705 C CA . VAL A 1 223 ? 18.636 10.768 -21.978 1.00 91.69 223 VAL A CA 1
ATOM 1706 C C . VAL A 1 223 ? 18.519 12.227 -22.407 1.00 91.69 223 VAL A C 1
ATOM 1708 O O . VAL A 1 223 ? 19.468 13.001 -22.247 1.00 91.69 223 VAL A O 1
ATOM 1711 N N . LYS A 1 224 ? 17.362 12.617 -22.949 1.00 92.62 224 LYS A N 1
ATOM 1712 C CA . LYS A 1 224 ? 17.113 13.990 -23.389 1.00 92.62 224 LYS A CA 1
ATOM 1713 C C . LYS A 1 224 ? 17.227 14.979 -22.225 1.00 92.62 224 LYS A C 1
ATOM 1715 O O . LYS A 1 224 ? 17.925 15.982 -22.365 1.00 92.62 224 LYS A O 1
ATOM 1720 N N . ASP A 1 225 ? 16.609 14.682 -21.087 1.00 89.38 225 ASP A N 1
ATOM 1721 C CA . ASP A 1 225 ? 16.627 15.541 -19.903 1.00 89.38 225 ASP A CA 1
ATOM 1722 C C . ASP A 1 225 ? 18.045 15.722 -19.351 1.00 89.38 225 ASP A C 1
ATOM 1724 O O . ASP A 1 225 ? 18.432 16.836 -18.988 1.00 89.38 225 ASP A O 1
ATOM 1728 N N . ILE A 1 226 ? 18.872 14.669 -19.351 1.00 89.56 226 ILE A N 1
ATOM 1729 C CA . ILE A 1 226 ? 20.283 14.778 -18.951 1.00 89.56 226 ILE A CA 1
ATOM 1730 C C . ILE A 1 226 ? 21.061 15.687 -19.912 1.00 89.56 226 ILE A C 1
ATOM 1732 O O . ILE A 1 226 ? 21.807 16.556 -19.457 1.00 89.56 226 ILE A O 1
ATOM 1736 N N . VAL A 1 227 ? 20.863 15.541 -21.226 1.00 91.75 227 VAL A N 1
ATOM 1737 C CA . VAL A 1 227 ? 21.519 16.395 -22.231 1.00 91.75 227 VAL A CA 1
ATOM 1738 C C . VAL A 1 227 ? 21.104 17.862 -22.080 1.00 91.75 227 VAL A C 1
ATOM 1740 O O . VAL A 1 227 ? 21.951 18.751 -22.171 1.00 91.75 227 VAL A O 1
ATOM 1743 N N . GLU A 1 228 ? 19.818 18.132 -21.846 1.00 92.88 228 GLU A N 1
ATOM 1744 C CA . GLU A 1 228 ? 19.292 19.497 -21.716 1.00 92.88 228 GLU A CA 1
ATOM 1745 C C . GLU A 1 228 ? 19.695 20.165 -20.393 1.00 92.88 228 GLU A C 1
ATOM 1747 O O . GLU A 1 228 ? 19.961 21.370 -20.366 1.00 92.88 228 GLU A O 1
ATOM 1752 N N . SER A 1 229 ? 19.781 19.395 -19.306 1.00 90.44 229 SER A N 1
ATOM 1753 C CA . SER A 1 229 ? 20.153 19.896 -17.977 1.00 90.44 229 SER A CA 1
ATOM 1754 C C . SER A 1 229 ? 21.663 19.928 -17.715 1.00 90.44 229 SER A C 1
ATOM 1756 O O . SER A 1 229 ? 22.096 20.571 -16.757 1.00 90.44 229 SER A O 1
ATOM 1758 N N . GLY A 1 230 ? 22.473 19.268 -18.552 1.00 88.00 230 GLY A N 1
ATOM 1759 C CA . GLY A 1 230 ? 23.892 19.032 -18.272 1.00 88.00 230 GLY A CA 1
ATOM 1760 C C . GLY A 1 230 ? 24.095 18.094 -17.078 1.00 88.00 230 GLY A C 1
ATOM 1761 O O . GLY A 1 230 ? 24.969 18.338 -16.245 1.00 88.00 230 GLY A O 1
ATOM 1762 N N . GLY A 1 231 ? 23.227 17.085 -16.961 1.00 85.19 231 GLY A N 1
ATOM 1763 C CA . GLY A 1 231 ? 23.189 16.123 -15.863 1.00 85.19 231 GLY A CA 1
ATOM 1764 C C . GLY A 1 231 ? 24.342 15.111 -15.880 1.00 85.19 231 GLY A C 1
ATOM 1765 O O . GLY A 1 231 ? 25.375 15.305 -16.515 1.00 85.19 231 GLY A O 1
ATOM 1766 N N . ASN A 1 232 ? 24.178 14.012 -15.144 1.00 87.56 232 ASN A N 1
ATOM 1767 C CA . ASN A 1 232 ? 25.231 13.007 -14.998 1.00 87.56 232 ASN A CA 1
ATOM 1768 C C . ASN A 1 232 ? 25.416 12.176 -16.286 1.00 87.56 232 ASN A C 1
ATOM 1770 O O . ASN A 1 232 ? 24.557 11.366 -16.637 1.00 87.56 232 ASN A O 1
ATOM 1774 N N . GLU A 1 233 ? 26.564 12.332 -16.949 1.00 89.06 233 GLU A N 1
ATOM 1775 C CA . GLU A 1 233 ? 26.929 11.591 -18.167 1.00 89.06 233 GLU A CA 1
ATOM 1776 C C . GLU A 1 233 ? 27.002 10.067 -17.965 1.00 89.06 233 GLU A C 1
ATOM 1778 O O . GLU A 1 233 ? 26.765 9.320 -18.910 1.00 89.06 233 GLU A O 1
ATOM 1783 N N . GLU A 1 234 ? 27.280 9.582 -16.750 1.00 88.94 234 GLU A N 1
ATOM 1784 C CA . GLU A 1 234 ? 27.282 8.140 -16.460 1.00 88.94 234 GLU A CA 1
ATOM 1785 C C . GLU A 1 234 ? 25.864 7.556 -16.522 1.00 88.94 234 GLU A C 1
ATOM 1787 O O . GLU A 1 234 ? 25.658 6.502 -17.120 1.00 88.94 234 GLU A O 1
ATOM 1792 N N . PHE A 1 235 ? 24.868 8.272 -15.989 1.00 87.62 235 PHE A N 1
ATOM 1793 C CA . PHE A 1 235 ? 23.462 7.860 -16.084 1.00 87.62 235 PHE A CA 1
ATOM 1794 C C . PHE A 1 235 ? 22.968 7.899 -17.525 1.00 87.62 235 PHE A C 1
ATOM 1796 O O . PHE A 1 235 ? 22.297 6.976 -17.978 1.00 87.62 235 PHE A O 1
ATOM 1803 N N . LYS A 1 236 ? 23.364 8.932 -18.277 1.00 90.25 236 LYS A N 1
ATOM 1804 C CA . LYS A 1 236 ? 23.059 9.015 -19.705 1.00 90.25 236 LYS A CA 1
ATOM 1805 C C . LYS A 1 236 ? 23.612 7.810 -20.463 1.00 90.25 236 LYS A C 1
ATOM 1807 O O . LYS A 1 236 ? 22.879 7.213 -21.247 1.00 90.25 236 LYS A O 1
ATOM 1812 N N . ALA A 1 237 ? 24.881 7.466 -20.240 1.00 91.38 237 ALA A N 1
ATOM 1813 C CA . ALA A 1 237 ? 25.509 6.329 -20.900 1.00 91.38 237 ALA A CA 1
ATOM 1814 C C . ALA A 1 237 ? 24.774 5.020 -20.582 1.00 91.38 237 ALA A C 1
ATOM 1816 O O . ALA A 1 237 ? 24.562 4.215 -21.485 1.00 91.38 237 ALA A O 1
ATOM 1817 N N . GLU A 1 238 ? 24.333 4.823 -19.339 1.00 88.81 238 GLU A N 1
ATOM 1818 C CA . GLU A 1 238 ? 23.588 3.617 -18.973 1.00 88.81 238 GLU A CA 1
ATOM 1819 C C . GLU A 1 238 ? 22.206 3.559 -19.639 1.00 88.81 238 GLU A C 1
ATOM 1821 O O . GLU A 1 238 ? 21.861 2.542 -20.240 1.00 88.81 238 GLU A O 1
ATOM 1826 N N . PHE A 1 239 ? 21.452 4.661 -19.663 1.00 90.31 239 PHE A N 1
ATOM 1827 C CA . PHE A 1 239 ? 20.179 4.711 -20.392 1.00 90.31 239 PHE A CA 1
ATOM 1828 C C . PHE A 1 239 ? 20.352 4.475 -21.902 1.00 90.31 239 PHE A C 1
ATOM 1830 O O . PHE A 1 239 ? 19.554 3.768 -22.518 1.00 90.31 239 PHE A O 1
ATOM 1837 N N . GLU A 1 240 ? 21.420 5.000 -22.514 1.00 92.81 240 GLU A N 1
ATOM 1838 C CA . GLU A 1 240 ? 21.757 4.726 -23.918 1.00 92.81 240 GLU A CA 1
ATOM 1839 C C . GLU A 1 240 ? 22.088 3.242 -24.162 1.00 92.81 240 GLU A C 1
ATOM 1841 O O . GLU A 1 240 ? 21.717 2.699 -25.206 1.00 92.81 240 GLU A O 1
ATOM 1846 N N . ARG A 1 241 ? 22.732 2.561 -23.204 1.00 91.56 241 ARG A N 1
ATOM 1847 C CA . ARG A 1 241 ? 23.004 1.115 -23.277 1.00 91.56 241 ARG A CA 1
ATOM 1848 C C . ARG A 1 241 ? 21.725 0.289 -23.198 1.00 91.56 241 ARG A C 1
ATOM 1850 O O . ARG A 1 241 ? 21.560 -0.634 -24.000 1.00 91.56 241 ARG A O 1
ATOM 1857 N N . VAL A 1 242 ? 20.802 0.651 -22.304 1.00 89.38 242 VAL A N 1
ATOM 1858 C CA . VAL A 1 242 ? 19.477 0.016 -22.214 1.00 89.38 242 VAL A CA 1
ATOM 1859 C C . VAL A 1 242 ? 18.713 0.190 -23.532 1.00 89.38 242 VAL A C 1
ATOM 1861 O O . VAL A 1 242 ? 18.229 -0.796 -24.089 1.00 89.38 242 VAL A O 1
ATOM 1864 N N . LEU A 1 243 ? 18.693 1.404 -24.099 1.00 92.31 243 LEU A N 1
ATOM 1865 C CA . LEU A 1 243 ? 18.083 1.690 -25.408 1.00 92.31 243 LEU A CA 1
ATOM 1866 C C . LEU A 1 243 ? 18.714 0.896 -26.560 1.00 92.31 243 LEU A C 1
ATOM 1868 O O . LEU A 1 243 ? 18.024 0.510 -27.506 1.00 92.31 243 LEU A O 1
ATOM 1872 N N . ALA A 1 244 ? 20.022 0.647 -26.497 1.00 94.12 244 ALA A N 1
ATOM 1873 C CA . ALA A 1 244 ? 20.737 -0.177 -27.466 1.00 94.12 244 ALA A CA 1
ATOM 1874 C C . ALA A 1 244 ? 20.502 -1.691 -27.273 1.00 94.12 244 ALA A C 1
ATOM 1876 O O . ALA A 1 244 ? 20.926 -2.485 -28.117 1.00 94.12 244 ALA A O 1
ATOM 1877 N N . GLY A 1 245 ? 19.825 -2.100 -26.193 1.00 91.25 245 GLY A N 1
ATOM 1878 C CA . GLY A 1 245 ? 19.594 -3.499 -25.838 1.00 91.25 245 GLY A CA 1
ATOM 1879 C C . GLY A 1 245 ? 20.843 -4.218 -25.329 1.00 91.25 245 GLY A C 1
ATOM 1880 O O . GLY A 1 245 ? 20.922 -5.447 -25.398 1.00 91.25 245 GLY A O 1
ATOM 1881 N N . GLU A 1 246 ? 21.841 -3.482 -24.841 1.00 91.06 246 GLU A N 1
ATOM 1882 C CA . GLU A 1 246 ? 23.030 -4.092 -24.257 1.00 91.06 246 GLU A CA 1
ATOM 1883 C C . GLU A 1 246 ? 22.681 -4.829 -22.961 1.00 91.06 246 GLU A C 1
ATOM 1885 O O . GLU A 1 246 ? 22.050 -4.281 -22.065 1.00 91.06 246 GLU A O 1
ATOM 1890 N N . GLY A 1 247 ? 23.101 -6.091 -22.845 1.00 84.56 247 GLY A N 1
ATOM 1891 C CA . GLY A 1 247 ? 22.798 -6.907 -21.664 1.00 84.56 247 GLY A CA 1
ATOM 1892 C C . GLY A 1 247 ? 21.350 -7.404 -21.582 1.00 84.56 247 GLY A C 1
ATOM 1893 O O . GLY A 1 247 ? 21.012 -8.085 -20.617 1.00 84.56 247 GLY A O 1
ATOM 1894 N N . PHE A 1 248 ? 20.511 -7.134 -22.592 1.00 91.19 248 PHE A N 1
ATOM 1895 C CA . PHE A 1 248 ? 19.149 -7.660 -22.659 1.00 91.19 248 PHE A CA 1
ATOM 1896 C C . PHE A 1 248 ? 19.147 -9.194 -22.712 1.00 91.19 248 PHE A C 1
ATOM 1898 O O . PHE A 1 248 ? 19.722 -9.814 -23.613 1.00 91.19 248 PHE A O 1
ATOM 1905 N N . VAL A 1 249 ? 18.434 -9.804 -21.767 1.00 93.69 249 VAL A N 1
ATOM 1906 C CA . VAL A 1 249 ? 18.146 -11.238 -21.744 1.00 93.69 249 VAL A CA 1
ATOM 1907 C C . VAL A 1 249 ? 16.660 -11.410 -21.464 1.00 93.69 249 VAL A C 1
ATOM 1909 O O . VAL A 1 249 ? 16.193 -11.134 -20.363 1.00 93.69 249 VAL A O 1
ATOM 1912 N N . LYS A 1 250 ? 15.915 -11.886 -22.465 1.00 95.94 250 LYS A N 1
ATOM 1913 C CA . LYS A 1 250 ? 14.475 -12.146 -22.357 1.00 95.94 250 LYS A CA 1
ATOM 1914 C C . LYS A 1 250 ? 14.138 -12.946 -21.093 1.00 95.94 250 LYS A C 1
ATOM 1916 O O . LYS A 1 250 ? 14.679 -14.033 -20.883 1.00 95.94 250 LYS A O 1
ATOM 1921 N N . GLY A 1 251 ? 13.202 -12.427 -20.299 1.00 93.56 251 GLY A N 1
ATOM 1922 C CA . GLY A 1 251 ? 12.710 -13.052 -19.071 1.00 93.56 251 GLY A CA 1
ATOM 1923 C C . GLY A 1 251 ? 13.658 -12.995 -17.871 1.00 93.56 251 GLY A C 1
ATOM 1924 O O . GLY A 1 251 ? 13.299 -13.533 -16.825 1.00 93.56 251 GLY A O 1
ATOM 1925 N N . ALA A 1 252 ? 14.839 -12.381 -17.992 1.00 93.50 252 ALA A N 1
ATOM 1926 C CA . ALA A 1 252 ? 15.705 -12.135 -16.842 1.00 93.50 252 ALA A CA 1
ATOM 1927 C C . ALA A 1 252 ? 15.139 -11.009 -15.964 1.00 93.50 252 ALA A C 1
ATOM 1929 O O . ALA A 1 252 ? 14.397 -10.151 -16.450 1.00 93.50 252 ALA A O 1
ATOM 1930 N N . ASP A 1 253 ? 15.493 -11.026 -14.679 1.00 91.38 253 ASP A N 1
ATOM 1931 C CA . ASP A 1 253 ? 15.119 -9.968 -13.742 1.00 91.38 253 ASP A CA 1
ATOM 1932 C C . ASP A 1 253 ? 15.717 -8.634 -14.186 1.00 91.38 253 ASP A C 1
ATOM 1934 O O . ASP A 1 253 ? 16.869 -8.562 -14.620 1.00 91.38 253 ASP A O 1
ATOM 1938 N N . TYR A 1 254 ? 14.897 -7.590 -14.113 1.00 89.44 254 TYR A N 1
ATOM 1939 C CA . TYR A 1 254 ? 15.253 -6.257 -14.576 1.00 89.44 254 TYR A CA 1
ATOM 1940 C C . TYR A 1 254 ? 15.142 -5.197 -13.495 1.00 89.44 254 TYR A C 1
ATOM 1942 O O . TYR A 1 254 ? 15.981 -4.309 -13.441 1.00 89.44 254 TYR A O 1
ATOM 1950 N N . GLY A 1 255 ? 14.092 -5.247 -12.683 1.00 87.31 255 GLY A N 1
ATOM 1951 C CA . GLY A 1 255 ? 13.749 -4.178 -11.758 1.00 87.31 255 GLY A CA 1
ATOM 1952 C C . GLY A 1 255 ? 13.141 -4.704 -10.471 1.00 87.31 255 GLY A C 1
ATOM 1953 O O . GLY A 1 255 ? 12.976 -5.910 -10.283 1.00 87.31 255 GLY A O 1
ATOM 1954 N N . MET A 1 256 ? 12.807 -3.776 -9.587 1.00 85.75 256 MET A N 1
ATOM 1955 C CA . MET A 1 256 ? 12.323 -4.072 -8.246 1.00 85.75 256 MET A CA 1
ATOM 1956 C C . MET A 1 256 ? 11.261 -3.070 -7.802 1.00 85.75 256 MET A C 1
ATOM 1958 O O . MET A 1 256 ? 11.178 -1.954 -8.323 1.00 85.75 256 MET A O 1
ATOM 1962 N N . VAL A 1 257 ? 10.481 -3.465 -6.795 1.00 86.31 257 VAL A N 1
ATOM 1963 C CA . VAL A 1 257 ? 9.790 -2.497 -5.938 1.00 86.31 257 VAL A CA 1
ATOM 1964 C C . VAL A 1 257 ? 10.849 -1.707 -5.196 1.00 86.31 257 VAL A C 1
ATOM 1966 O O . VAL A 1 257 ? 11.811 -2.279 -4.681 1.00 86.31 257 VAL A O 1
ATOM 1969 N N . MET A 1 258 ? 10.675 -0.395 -5.149 1.00 81.81 258 MET A N 1
ATOM 1970 C CA . MET A 1 258 ? 11.567 0.481 -4.411 1.00 81.81 258 MET A CA 1
ATOM 1971 C C . MET A 1 258 ? 11.664 0.044 -2.941 1.00 81.81 258 MET A C 1
ATOM 1973 O O . MET A 1 258 ? 10.666 -0.371 -2.353 1.00 81.81 258 MET A O 1
ATOM 1977 N N . PRO A 1 259 ? 12.845 0.162 -2.309 1.00 71.38 259 PRO A N 1
ATOM 1978 C CA . PRO A 1 259 ? 13.094 -0.361 -0.961 1.00 71.38 259 PRO A CA 1
ATOM 1979 C C . PRO A 1 259 ? 12.279 0.332 0.141 1.00 71.38 259 PRO A C 1
ATOM 1981 O O . PRO A 1 259 ? 12.358 -0.062 1.297 1.00 71.38 259 PRO A O 1
ATOM 1984 N N . TRP A 1 260 ? 11.499 1.355 -0.203 1.00 73.12 260 TRP A N 1
ATOM 1985 C CA . TRP A 1 260 ? 10.676 2.132 0.712 1.00 73.12 260 TRP A CA 1
ATOM 1986 C C . TRP A 1 260 ? 9.244 1.581 0.854 1.00 73.12 260 TRP A C 1
ATOM 1988 O O . TRP A 1 260 ? 8.332 2.350 1.081 1.00 73.12 260 TRP A O 1
ATOM 1998 N N . GLY A 1 261 ? 9.005 0.281 0.669 1.00 79.31 261 GLY A N 1
ATOM 1999 C CA . GLY A 1 261 ? 7.696 -0.328 0.958 1.00 79.31 261 GLY A CA 1
ATOM 2000 C C . GLY A 1 261 ? 6.515 0.240 0.152 1.00 79.31 261 GLY A C 1
ATOM 2001 O O . GLY A 1 261 ? 6.603 0.414 -1.072 1.00 79.31 261 GLY A O 1
ATOM 2002 N N . ILE A 1 262 ? 5.390 0.467 0.835 1.00 89.06 262 ILE A N 1
ATOM 2003 C CA . ILE A 1 262 ? 4.179 1.089 0.286 1.00 89.06 262 ILE A CA 1
ATOM 2004 C C . ILE A 1 262 ? 4.256 2.608 0.481 1.00 89.06 262 ILE A C 1
ATOM 2006 O O . ILE A 1 262 ? 4.431 3.111 1.585 1.00 89.06 262 ILE A O 1
ATOM 2010 N N . TRP A 1 263 ? 4.116 3.353 -0.612 1.00 88.62 263 TRP A N 1
ATOM 2011 C CA . TRP A 1 263 ? 4.158 4.818 -0.605 1.00 88.62 263 TRP A CA 1
ATOM 2012 C C . TRP A 1 263 ? 2.826 5.452 -0.225 1.00 88.62 263 TRP A C 1
ATOM 2014 O O . TRP A 1 263 ? 2.800 6.605 0.188 1.00 88.62 263 TRP A O 1
ATOM 2024 N N . GLN A 1 264 ? 1.725 4.737 -0.454 1.00 91.50 264 GLN A N 1
ATOM 2025 C CA . GLN A 1 264 ? 0.387 5.211 -0.130 1.00 91.50 264 GLN A CA 1
ATOM 2026 C C . GLN A 1 264 ? -0.583 4.039 0.040 1.00 91.50 264 GLN A C 1
ATOM 2028 O O . GLN A 1 264 ? -0.576 3.119 -0.784 1.00 91.50 264 GLN A O 1
ATOM 2033 N N . VAL A 1 265 ? -1.446 4.099 1.053 1.00 94.44 265 VAL A N 1
ATOM 2034 C CA . VAL A 1 265 ? -2.556 3.166 1.279 1.00 94.44 265 VAL A CA 1
ATOM 2035 C C . VAL A 1 265 ? -3.874 3.929 1.258 1.00 94.44 265 VAL A C 1
ATOM 2037 O O . VAL A 1 265 ? -4.071 4.903 1.979 1.00 94.44 265 VAL A O 1
ATOM 2040 N N . GLU A 1 266 ? -4.821 3.469 0.445 1.00 95.88 266 GLU A N 1
ATOM 2041 C CA . GLU A 1 266 ? -6.129 4.107 0.307 1.00 95.88 266 GLU A CA 1
ATOM 2042 C C . GLU A 1 266 ? -7.264 3.089 0.385 1.00 95.88 266 GLU A C 1
ATOM 2044 O O . GLU A 1 266 ? -7.196 1.999 -0.189 1.00 95.88 266 GLU A O 1
ATOM 2049 N N . ALA A 1 267 ? -8.359 3.482 1.035 1.00 96.88 267 ALA A N 1
ATOM 2050 C CA . ALA A 1 267 ? -9.632 2.792 0.904 1.00 96.88 267 ALA A CA 1
ATOM 2051 C C . ALA A 1 267 ? -10.314 3.236 -0.394 1.00 96.88 267 ALA A C 1
ATOM 2053 O O . ALA A 1 267 ? -10.549 4.425 -0.617 1.00 96.88 267 ALA A O 1
ATOM 2054 N N . VAL A 1 268 ? -10.654 2.276 -1.247 1.00 97.38 268 VAL A N 1
ATOM 2055 C CA . VAL A 1 268 ? -11.300 2.510 -2.541 1.00 97.38 268 VAL A CA 1
ATOM 2056 C C . VAL A 1 268 ? -12.475 1.550 -2.739 1.00 97.38 268 VAL A C 1
ATOM 2058 O O . VAL A 1 268 ? -12.719 0.641 -1.946 1.00 97.38 268 VAL A O 1
ATOM 2061 N N . THR A 1 269 ? -13.227 1.738 -3.820 1.00 95.81 269 THR A N 1
ATOM 2062 C CA . THR A 1 269 ? -14.298 0.823 -4.229 1.00 95.81 269 THR A CA 1
ATOM 2063 C C . THR A 1 269 ? -13.990 0.294 -5.619 1.00 95.81 269 THR A C 1
ATOM 2065 O O . THR A 1 269 ? -13.769 1.071 -6.544 1.00 95.81 269 THR A O 1
ATOM 2068 N N . VAL A 1 270 ? -13.997 -1.029 -5.775 1.00 93.50 270 VAL A N 1
ATOM 2069 C CA . VAL A 1 270 ? -13.776 -1.702 -7.062 1.00 93.50 270 VAL A CA 1
ATOM 2070 C C . VAL A 1 270 ? -14.973 -2.607 -7.322 1.00 93.50 270 VAL A C 1
ATOM 2072 O O . VAL A 1 270 ? -15.262 -3.488 -6.521 1.00 93.50 270 VAL A O 1
ATOM 2075 N N . ASN A 1 271 ? -15.686 -2.410 -8.433 1.00 91.56 271 ASN A N 1
ATOM 2076 C CA . ASN A 1 271 ? -16.911 -3.165 -8.742 1.00 91.56 271 ASN A CA 1
ATOM 2077 C C . ASN A 1 271 ? -17.940 -3.153 -7.588 1.00 91.56 271 ASN A C 1
ATOM 2079 O O . ASN A 1 271 ? -18.444 -4.204 -7.206 1.00 91.56 271 ASN A O 1
ATOM 2083 N N . ASP A 1 272 ? -18.208 -1.972 -7.019 1.00 93.25 272 ASP A N 1
ATOM 2084 C CA . ASP A 1 272 ? -19.148 -1.748 -5.902 1.00 93.25 272 ASP A CA 1
ATOM 2085 C C . ASP A 1 272 ? -18.802 -2.456 -4.574 1.00 93.25 272 ASP A C 1
ATOM 2087 O O . ASP A 1 272 ? -19.597 -2.441 -3.638 1.00 93.25 272 ASP A O 1
ATOM 2091 N N . GLU A 1 273 ? -17.604 -3.030 -4.456 1.00 95.00 273 GLU A N 1
ATOM 2092 C CA . GLU A 1 273 ? -17.137 -3.726 -3.254 1.00 95.00 273 GLU A CA 1
ATOM 2093 C C . GLU A 1 273 ? -15.920 -2.991 -2.644 1.00 95.00 273 GLU A C 1
ATOM 2095 O O . GLU A 1 273 ? -15.005 -2.603 -3.398 1.00 95.00 273 GLU A O 1
ATOM 2100 N N . PRO A 1 274 ? -15.867 -2.803 -1.307 1.00 97.31 274 PRO A N 1
ATOM 2101 C CA . PRO A 1 274 ? -14.728 -2.190 -0.626 1.00 97.31 274 PRO A CA 1
ATOM 2102 C C . PRO A 1 274 ? -13.411 -2.879 -0.976 1.00 97.31 274 PRO A C 1
ATOM 2104 O O . PRO A 1 274 ? -13.336 -4.095 -1.142 1.00 97.31 274 PRO A O 1
ATOM 2107 N N . CYS A 1 275 ? -12.361 -2.096 -1.161 1.00 97.38 275 CYS A N 1
ATOM 2108 C CA . CYS A 1 275 ? -11.047 -2.581 -1.549 1.00 97.38 275 CYS A CA 1
ATOM 2109 C C . CYS A 1 275 ? -9.984 -1.665 -0.951 1.00 97.38 275 CYS A C 1
ATOM 2111 O O . CYS A 1 275 ? -10.240 -0.487 -0.695 1.00 97.38 275 CYS A O 1
ATOM 2113 N N . ILE A 1 276 ? -8.786 -2.195 -0.761 1.00 97.75 276 ILE A N 1
ATOM 2114 C CA . ILE A 1 276 ? -7.618 -1.408 -0.389 1.00 97.75 276 ILE A CA 1
ATOM 2115 C C . ILE A 1 276 ? -6.741 -1.275 -1.627 1.00 97.75 276 ILE A C 1
ATOM 2117 O O . ILE A 1 276 ? -6.605 -2.221 -2.408 1.00 97.75 276 ILE A O 1
ATOM 2121 N N . ARG A 1 277 ? -6.186 -0.084 -1.835 1.00 96.50 277 ARG A N 1
ATOM 2122 C CA . ARG A 1 277 ? -5.215 0.209 -2.884 1.00 96.50 277 ARG A CA 1
ATOM 2123 C C . ARG A 1 277 ? -3.884 0.571 -2.237 1.00 96.50 277 ARG A C 1
ATOM 2125 O O . ARG A 1 277 ? -3.833 1.516 -1.460 1.00 96.50 277 ARG A O 1
ATOM 2132 N N . ALA A 1 278 ? -2.829 -0.161 -2.587 1.00 94.94 278 ALA A N 1
ATOM 2133 C CA . ALA A 1 278 ? -1.454 0.130 -2.191 1.00 94.94 278 ALA A CA 1
ATOM 2134 C C . ALA A 1 278 ? -0.653 0.649 -3.391 1.00 94.94 278 ALA A C 1
ATOM 2136 O O . ALA A 1 278 ? -0.675 0.041 -4.464 1.00 94.94 278 ALA A O 1
ATOM 2137 N N . LEU A 1 279 ? 0.052 1.764 -3.209 1.00 93.88 279 LEU A N 1
ATOM 2138 C CA . LEU A 1 279 ? 0.948 2.357 -4.197 1.00 93.88 279 LEU A CA 1
ATOM 2139 C C . LEU A 1 279 ? 2.395 1.925 -3.947 1.00 93.88 279 LEU A C 1
ATOM 2141 O O . LEU A 1 279 ? 2.944 2.143 -2.870 1.00 93.88 279 LEU A O 1
ATOM 2145 N N . HIS A 1 280 ? 3.035 1.398 -4.984 1.00 91.06 280 HIS A N 1
ATOM 2146 C CA . HIS A 1 280 ? 4.456 1.082 -5.014 1.00 91.06 280 HIS A CA 1
ATOM 2147 C C . HIS A 1 280 ? 5.179 1.878 -6.095 1.00 91.06 280 HIS A C 1
ATOM 2149 O O . HIS A 1 280 ? 4.722 1.945 -7.235 1.00 91.06 280 HIS A O 1
A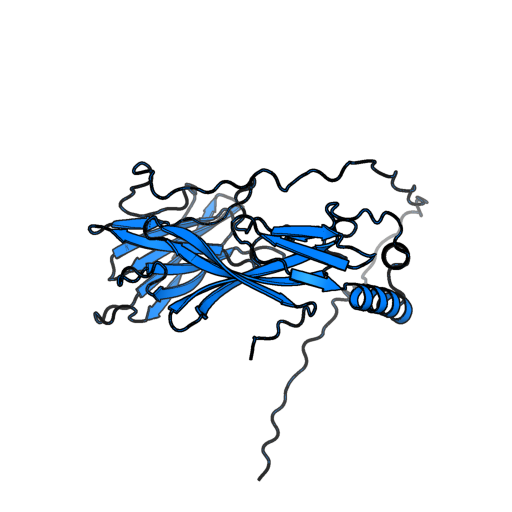TOM 2155 N 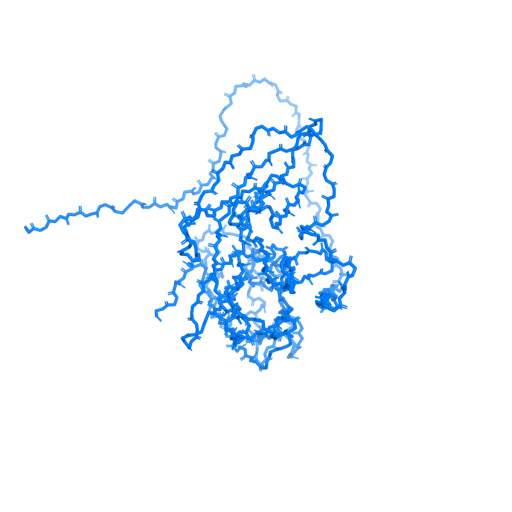N . GLY A 1 281 ? 6.368 2.385 -5.779 1.00 89.38 281 GLY A N 1
ATOM 2156 C CA . GLY A 1 281 ? 7.317 2.808 -6.805 1.00 89.38 281 GLY A CA 1
ATOM 2157 C C . GLY A 1 281 ? 8.053 1.615 -7.403 1.00 89.38 281 GLY A C 1
ATOM 2158 O O . GLY A 1 281 ? 8.520 0.742 -6.666 1.00 89.38 281 GLY A O 1
ATOM 2159 N N . LEU A 1 282 ? 8.207 1.595 -8.725 1.00 89.88 282 LEU A N 1
ATOM 2160 C CA . LEU A 1 282 ? 9.046 0.623 -9.425 1.00 89.88 282 LEU A CA 1
ATOM 2161 C C . LEU A 1 282 ? 10.316 1.284 -9.949 1.00 89.88 282 LEU A C 1
ATOM 2163 O O . LEU A 1 282 ? 10.279 2.407 -10.453 1.00 89.88 282 LEU A O 1
ATOM 2167 N N . ALA A 1 283 ? 11.428 0.558 -9.884 1.00 87.62 283 ALA A N 1
ATOM 2168 C CA . ALA A 1 283 ? 12.705 1.011 -10.415 1.00 87.62 283 ALA A CA 1
ATOM 2169 C C . ALA A 1 283 ? 13.449 -0.060 -11.211 1.00 87.62 283 ALA A C 1
ATOM 2171 O O . ALA A 1 283 ? 13.289 -1.260 -10.971 1.00 87.62 283 ALA A O 1
ATOM 2172 N N . GLY A 1 284 ? 14.300 0.389 -12.134 1.00 84.50 284 GLY A N 1
ATOM 2173 C CA . GLY A 1 284 ? 15.277 -0.458 -12.814 1.00 84.50 284 GLY A CA 1
ATOM 2174 C C . GLY A 1 284 ? 16.406 -0.886 -11.870 1.00 84.50 284 GLY A C 1
ATOM 2175 O O . GLY A 1 284 ? 16.880 -0.106 -11.044 1.00 84.50 284 GLY A O 1
ATOM 2176 N N . ALA A 1 285 ? 16.875 -2.130 -11.984 1.00 67.00 285 ALA A N 1
ATOM 2177 C CA . ALA A 1 285 ? 17.818 -2.719 -11.028 1.00 67.00 285 ALA A CA 1
ATOM 2178 C C . ALA A 1 285 ? 19.237 -2.140 -11.103 1.00 67.00 285 ALA A C 1
ATOM 2180 O O . ALA A 1 285 ? 19.994 -2.278 -10.151 1.00 67.00 285 ALA A O 1
ATOM 2181 N N . GLN A 1 286 ? 19.622 -1.514 -12.218 1.00 68.44 286 GLN A N 1
ATOM 2182 C CA . GLN A 1 286 ? 20.988 -1.005 -12.406 1.00 68.44 286 GLN A CA 1
ATOM 2183 C C . GLN A 1 286 ? 21.221 0.353 -11.738 1.00 68.44 286 GLN A C 1
ATOM 2185 O O . GLN A 1 286 ? 22.335 0.649 -11.314 1.00 68.44 286 GLN A O 1
ATOM 2190 N N . LEU A 1 287 ? 20.178 1.179 -11.654 1.00 65.31 287 LEU A N 1
ATOM 2191 C CA . LEU A 1 287 ? 20.264 2.552 -11.157 1.00 65.31 287 LEU A CA 1
ATOM 2192 C C . LEU A 1 287 ? 19.335 2.810 -9.961 1.00 65.31 287 LEU A C 1
ATOM 2194 O O . LEU A 1 287 ? 19.396 3.894 -9.377 1.00 65.31 287 LEU A O 1
ATOM 2198 N N . GLU A 1 288 ? 18.525 1.821 -9.566 1.00 70.81 288 GLU A N 1
ATOM 2199 C CA . GLU A 1 288 ? 17.621 1.852 -8.411 1.00 70.81 288 GLU A CA 1
ATOM 2200 C C . GLU A 1 288 ? 16.838 3.178 -8.352 1.00 70.81 288 GLU A C 1
ATOM 2202 O O . GLU A 1 288 ? 16.121 3.536 -9.283 1.00 70.81 288 GLU A O 1
ATOM 2207 N N . ARG A 1 289 ? 17.041 3.979 -7.298 1.00 66.12 289 ARG A N 1
ATOM 2208 C CA . ARG A 1 289 ? 16.383 5.279 -7.088 1.00 66.12 289 ARG A CA 1
ATOM 2209 C C . ARG A 1 289 ? 16.607 6.322 -8.189 1.00 66.12 289 ARG A C 1
ATOM 2211 O O . ARG A 1 289 ? 15.956 7.361 -8.157 1.00 66.12 289 ARG A O 1
ATOM 2218 N N . TYR A 1 290 ? 17.555 6.101 -9.095 1.00 71.69 290 TYR A N 1
ATOM 2219 C CA . TYR A 1 290 ? 17.853 6.999 -10.211 1.00 71.69 290 TYR A CA 1
ATOM 2220 C C . TYR A 1 290 ? 17.191 6.566 -11.530 1.00 71.69 290 TYR A C 1
ATOM 2222 O O . TYR A 1 290 ? 17.236 7.333 -12.488 1.00 71.69 290 TYR A O 1
ATOM 2230 N N . ASP A 1 291 ? 16.553 5.391 -11.573 1.00 81.19 291 ASP A N 1
ATOM 2231 C CA . ASP A 1 291 ? 15.730 4.912 -12.691 1.00 81.19 291 ASP A CA 1
ATOM 2232 C C . ASP A 1 291 ? 14.340 4.511 -12.188 1.00 81.19 291 ASP A C 1
ATOM 2234 O O . ASP A 1 291 ? 14.001 3.330 -12.105 1.00 81.19 291 ASP A O 1
ATOM 2238 N N . VAL A 1 292 ? 13.546 5.509 -11.797 1.00 86.94 292 VAL A N 1
ATOM 2239 C CA . VAL A 1 292 ? 12.164 5.286 -11.363 1.00 86.94 292 VAL A CA 1
ATOM 2240 C C . VAL A 1 292 ? 11.296 5.092 -12.601 1.00 86.94 292 VAL A C 1
ATOM 2242 O O . VAL A 1 292 ? 11.065 6.036 -13.349 1.00 86.94 292 VAL A O 1
ATOM 2245 N N . LEU A 1 293 ? 10.825 3.865 -12.809 1.00 90.25 293 LEU A N 1
ATOM 2246 C CA . LEU A 1 293 ? 10.052 3.463 -13.985 1.00 90.25 293 LEU A CA 1
ATOM 2247 C C . LEU A 1 293 ? 8.623 4.000 -13.953 1.00 90.25 293 LEU A C 1
ATOM 2249 O O . LEU A 1 293 ? 8.027 4.208 -15.005 1.00 90.25 293 LEU A O 1
ATOM 2253 N N . GLY A 1 294 ? 8.063 4.141 -12.751 1.00 91.12 294 GLY A N 1
ATOM 2254 C CA . GLY A 1 294 ? 6.683 4.555 -12.556 1.00 91.12 294 GLY A CA 1
ATOM 2255 C C . GLY A 1 294 ? 6.071 4.022 -11.266 1.00 91.12 294 GLY A C 1
ATOM 2256 O O . GLY A 1 294 ? 6.757 3.521 -10.372 1.00 91.12 294 GLY A O 1
ATOM 2257 N N . ASN A 1 295 ? 4.752 4.127 -11.214 1.00 92.69 295 ASN A N 1
ATOM 2258 C CA . ASN A 1 295 ? 3.887 3.816 -10.090 1.00 92.69 295 ASN A CA 1
ATOM 2259 C C . ASN A 1 295 ? 3.067 2.559 -10.382 1.00 92.69 295 ASN A C 1
ATOM 2261 O O . ASN A 1 295 ? 2.420 2.459 -11.424 1.00 92.69 295 ASN A O 1
ATOM 2265 N N . LEU A 1 296 ? 3.062 1.613 -9.450 1.00 95.12 296 LEU A N 1
ATOM 2266 C CA . LEU A 1 296 ? 2.240 0.413 -9.490 1.00 95.12 296 LEU A CA 1
ATOM 2267 C C . LEU A 1 296 ? 1.213 0.461 -8.362 1.00 95.12 296 LEU A C 1
ATOM 2269 O O . LEU A 1 296 ? 1.569 0.404 -7.188 1.00 95.12 296 LEU A O 1
ATOM 2273 N N . TYR A 1 297 ? -0.060 0.502 -8.727 1.00 96.12 297 TYR A N 1
ATOM 2274 C CA . TYR A 1 297 ? -1.162 0.295 -7.804 1.00 96.12 297 TYR A CA 1
ATOM 2275 C C . TYR A 1 297 ? -1.520 -1.184 -7.741 1.00 96.12 297 TYR A C 1
ATOM 2277 O O . TYR A 1 297 ? -1.697 -1.837 -8.772 1.00 96.12 297 TYR A O 1
ATOM 2285 N N . ILE A 1 298 ? -1.668 -1.700 -6.527 1.00 96.31 298 ILE A N 1
ATOM 2286 C CA . ILE A 1 298 ? -2.163 -3.047 -6.258 1.00 96.31 298 ILE A CA 1
ATOM 2287 C C . ILE A 1 298 ? -3.458 -2.917 -5.473 1.00 96.31 298 ILE A C 1
ATOM 2289 O O . ILE A 1 298 ? -3.495 -2.312 -4.403 1.00 96.31 298 ILE A O 1
ATOM 2293 N N . TYR A 1 299 ? -4.520 -3.489 -6.024 1.00 97.62 299 TYR A N 1
ATOM 2294 C CA . TYR A 1 299 ? -5.843 -3.512 -5.425 1.00 97.62 299 TYR A CA 1
ATOM 2295 C C . TYR A 1 299 ? -6.035 -4.866 -4.763 1.00 97.62 299 TYR A C 1
ATOM 2297 O O . TYR A 1 299 ? -5.884 -5.905 -5.414 1.00 97.62 299 TYR A O 1
ATOM 2305 N N . PHE A 1 300 ? -6.377 -4.874 -3.482 1.00 96.62 300 PHE A N 1
ATOM 2306 C CA . PHE A 1 300 ? -6.537 -6.104 -2.727 1.00 96.62 300 PHE A CA 1
ATOM 2307 C C . PHE A 1 300 ? -7.663 -6.031 -1.700 1.00 96.62 300 PHE A C 1
ATOM 2309 O O . PHE A 1 300 ? -8.145 -4.972 -1.296 1.00 96.62 300 PHE A O 1
ATOM 2316 N N . ARG A 1 301 ? -8.090 -7.227 -1.321 1.00 95.69 301 ARG A N 1
ATOM 2317 C CA . ARG A 1 301 ? -9.118 -7.544 -0.334 1.00 95.69 301 ARG A CA 1
ATOM 2318 C C . ARG A 1 301 ? -8.637 -8.707 0.509 1.00 95.69 301 ARG A C 1
ATOM 2320 O O . ARG A 1 301 ? -7.502 -9.157 0.347 1.00 95.69 301 ARG A O 1
ATOM 2327 N N . PHE A 1 302 ? -9.532 -9.252 1.315 1.00 94.94 302 PHE A N 1
ATOM 2328 C CA . PHE A 1 302 ? -9.264 -10.450 2.078 1.00 94.94 302 PHE A CA 1
ATOM 2329 C C . PHE A 1 302 ? -10.201 -11.590 1.694 1.00 94.94 302 PHE A C 1
ATOM 2331 O O . PHE A 1 302 ? -11.258 -11.394 1.096 1.00 94.94 302 PHE A O 1
ATOM 2338 N N . ASP A 1 303 ? -9.783 -12.817 1.975 1.00 91.31 303 ASP A N 1
ATOM 2339 C CA . ASP A 1 303 ? -10.702 -13.944 2.047 1.00 91.31 303 ASP A CA 1
ATOM 2340 C C . ASP A 1 303 ? -11.265 -14.101 3.468 1.00 91.31 303 ASP A C 1
ATOM 2342 O O . ASP A 1 303 ? -10.796 -13.470 4.409 1.00 91.31 303 ASP A O 1
ATOM 2346 N N . ALA A 1 304 ? -12.227 -15.007 3.653 1.00 87.12 304 ALA A N 1
ATOM 2347 C CA . ALA A 1 304 ? -12.848 -15.267 4.959 1.00 87.12 304 ALA A CA 1
ATOM 2348 C C . ALA A 1 304 ? -11.871 -15.761 6.054 1.00 87.12 304 ALA A C 1
ATOM 2350 O O . ALA A 1 304 ? -12.238 -15.893 7.223 1.00 87.12 304 ALA A O 1
ATOM 2351 N N . LYS A 1 305 ? -10.632 -16.109 5.685 1.00 85.31 305 LYS A N 1
ATOM 2352 C CA . LYS A 1 305 ? -9.548 -16.444 6.615 1.00 85.31 305 LYS A CA 1
ATOM 2353 C C . LYS A 1 305 ? -8.640 -15.244 6.873 1.00 85.31 305 LYS A C 1
ATOM 2355 O O . LYS A 1 305 ? -7.578 -15.424 7.441 1.00 85.31 305 LYS A O 1
ATOM 2360 N N . GLY A 1 306 ? -9.021 -14.052 6.439 1.00 86.19 306 GLY A N 1
ATOM 2361 C CA . GLY A 1 306 ? -8.229 -12.839 6.529 1.00 86.19 306 GLY A CA 1
ATOM 2362 C C . GLY A 1 306 ? -6.918 -12.877 5.755 1.00 86.19 306 GLY A C 1
ATOM 2363 O O . GLY A 1 306 ? -5.980 -12.191 6.144 1.00 86.19 306 GLY A O 1
ATOM 2364 N N . ARG A 1 307 ? -6.839 -13.678 4.684 1.00 89.38 307 ARG A N 1
ATOM 2365 C CA . ARG A 1 307 ? -5.666 -13.721 3.804 1.00 89.38 307 ARG A CA 1
ATOM 2366 C C . ARG A 1 307 ? -5.823 -12.770 2.638 1.00 89.38 307 ARG A C 1
ATOM 2368 O O . ARG A 1 307 ? -6.918 -12.663 2.085 1.00 89.38 307 ARG A O 1
ATOM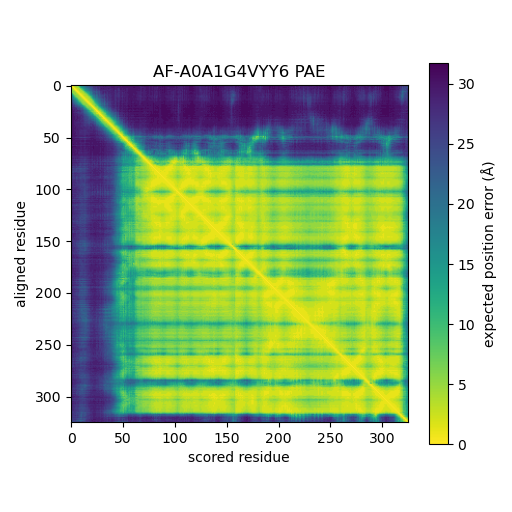 2375 N N . VAL A 1 308 ? -4.730 -12.146 2.226 1.00 92.38 308 VAL A N 1
ATOM 2376 C CA . VAL A 1 308 ? -4.728 -11.172 1.137 1.00 92.38 308 VAL A CA 1
ATOM 2377 C C . VAL A 1 308 ? -5.134 -11.829 -0.178 1.00 92.38 308 VAL A C 1
ATOM 2379 O O . VAL A 1 308 ? -4.648 -12.890 -0.574 1.00 92.38 308 VAL A O 1
ATOM 2382 N N . LYS A 1 309 ? -6.028 -11.153 -0.893 1.00 93.69 309 LYS A N 1
ATOM 2383 C CA . LYS A 1 309 ? -6.481 -11.500 -2.232 1.00 93.69 309 LYS A CA 1
ATOM 2384 C C . LYS A 1 309 ? -6.338 -10.282 -3.132 1.00 93.69 309 LYS A C 1
ATOM 2386 O O . LYS A 1 309 ? -7.133 -9.347 -3.054 1.00 93.69 309 LYS A O 1
ATOM 2391 N N . ILE A 1 310 ? -5.355 -10.324 -4.024 1.00 95.62 310 ILE A N 1
ATOM 2392 C CA . ILE A 1 310 ? -5.190 -9.313 -5.071 1.00 95.62 310 ILE A CA 1
ATOM 2393 C C . ILE A 1 310 ? -6.359 -9.435 -6.056 1.00 95.62 310 ILE A C 1
ATOM 2395 O O . ILE A 1 310 ? -6.707 -10.537 -6.494 1.00 95.62 310 ILE A O 1
ATOM 2399 N N . VAL A 1 311 ? -6.984 -8.305 -6.377 1.00 96.00 311 VAL A N 1
ATOM 2400 C CA . VAL A 1 311 ? -8.122 -8.225 -7.303 1.00 96.00 311 VAL A CA 1
ATOM 2401 C C . VAL A 1 311 ? -7.767 -7.513 -8.601 1.00 96.00 311 VAL A C 1
ATOM 2403 O O . VAL A 1 311 ? -8.326 -7.865 -9.638 1.00 96.00 311 VAL A O 1
ATOM 2406 N N . ASP A 1 312 ? -6.832 -6.560 -8.564 1.00 96.81 312 ASP A N 1
ATOM 2407 C CA . ASP A 1 312 ? -6.295 -5.923 -9.764 1.00 96.81 312 ASP A CA 1
ATOM 2408 C C . ASP A 1 312 ? -4.908 -5.303 -9.534 1.00 96.81 312 ASP A C 1
ATOM 2410 O O . ASP A 1 312 ? -4.463 -5.124 -8.400 1.00 96.81 312 ASP A O 1
ATOM 2414 N N . MET A 1 313 ? -4.229 -4.964 -10.629 1.00 97.06 313 MET A N 1
ATOM 2415 C CA . MET A 1 313 ? -2.976 -4.209 -10.641 1.00 97.06 313 MET A CA 1
ATOM 2416 C C . MET A 1 313 ? -2.964 -3.205 -11.792 1.00 97.06 313 MET A C 1
ATOM 2418 O O . MET A 1 313 ? -3.306 -3.560 -12.921 1.00 97.06 313 MET A O 1
ATOM 2422 N N . GLU A 1 314 ? -2.498 -1.985 -11.554 1.00 96.44 314 GLU A N 1
ATOM 2423 C CA . GLU A 1 314 ? -2.399 -0.936 -12.575 1.00 96.44 314 GLU A CA 1
ATOM 2424 C C . GLU A 1 314 ? -1.041 -0.248 -12.511 1.00 96.44 314 GLU A C 1
ATOM 2426 O O . GLU A 1 314 ? -0.574 0.099 -11.431 1.00 96.44 314 GLU A O 1
ATOM 2431 N N . PHE A 1 315 ? -0.414 -0.033 -13.666 1.00 95.56 315 PHE A N 1
ATOM 2432 C CA . PHE A 1 315 ? 0.882 0.629 -13.763 1.00 95.56 315 PHE A CA 1
ATOM 2433 C C . PHE A 1 315 ? 0.763 1.928 -14.553 1.00 95.56 315 PHE A C 1
ATOM 2435 O O . PHE A 1 315 ? 0.132 1.954 -15.612 1.00 95.56 315 PHE A O 1
ATOM 2442 N N . TYR A 1 316 ? 1.421 2.968 -14.052 1.00 92.44 316 TYR A N 1
ATOM 2443 C CA . TYR A 1 316 ? 1.502 4.286 -14.661 1.00 92.44 316 TYR A CA 1
ATOM 2444 C C . TYR A 1 316 ? 2.970 4.709 -14.722 1.00 92.44 316 TYR A C 1
ATOM 2446 O O . TYR A 1 316 ? 3.656 4.725 -13.704 1.00 92.44 316 TYR A O 1
ATOM 2454 N N . ASP A 1 317 ? 3.447 5.067 -15.910 1.00 84.94 317 ASP A N 1
ATOM 2455 C CA . ASP A 1 317 ? 4.822 5.515 -16.167 1.00 84.94 317 ASP A CA 1
ATOM 2456 C C . ASP A 1 317 ? 5.065 6.990 -15.797 1.00 84.94 317 ASP A C 1
ATOM 2458 O O . ASP A 1 317 ? 6.182 7.490 -15.901 1.00 84.94 317 ASP A O 1
ATOM 2462 N N . ASP A 1 318 ? 4.031 7.689 -15.322 1.00 70.94 318 ASP A N 1
ATOM 2463 C CA . ASP A 1 318 ? 4.127 9.059 -14.832 1.00 70.94 318 ASP A CA 1
ATOM 2464 C C . ASP A 1 318 ? 4.242 9.101 -13.298 1.00 70.94 318 ASP A C 1
ATOM 2466 O O . ASP A 1 318 ? 3.412 8.565 -12.554 1.00 70.94 318 ASP A O 1
ATOM 2470 N N . LEU A 1 319 ? 5.265 9.809 -12.816 1.00 61.38 319 LEU A N 1
ATOM 2471 C CA . LEU A 1 319 ? 5.475 10.096 -11.396 1.00 61.38 319 LEU A CA 1
ATOM 2472 C C . LEU A 1 319 ? 4.528 11.184 -10.864 1.00 61.38 319 LEU A C 1
ATOM 2474 O O . LEU A 1 319 ? 4.539 11.463 -9.667 1.00 61.38 319 LEU A O 1
ATOM 2478 N N . SER A 1 320 ? 3.710 11.806 -11.720 1.00 49.19 320 SER A N 1
ATOM 2479 C CA . SER A 1 320 ? 2.813 12.903 -11.343 1.00 49.19 320 SER A CA 1
ATOM 2480 C C . SER A 1 320 ? 1.564 12.490 -10.551 1.00 49.19 320 SER A C 1
ATOM 2482 O O . SER A 1 320 ? 0.810 13.371 -10.137 1.00 49.19 320 SER A O 1
ATOM 2484 N N . GLY A 1 321 ? 1.357 11.194 -10.277 1.00 38.53 321 GLY A N 1
ATOM 2485 C CA . GLY A 1 321 ? 0.259 10.729 -9.423 1.00 38.53 321 GLY A CA 1
ATOM 2486 C C . GLY A 1 321 ? -1.108 11.113 -9.992 1.00 38.53 321 GLY A C 1
ATOM 2487 O O . GLY A 1 321 ? -1.883 11.834 -9.363 1.00 38.53 321 GLY A O 1
ATOM 2488 N N . GLY A 1 322 ? -1.400 10.673 -11.217 1.00 33.22 322 GLY A N 1
ATOM 2489 C CA . GLY A 1 322 ? -2.740 10.793 -11.778 1.00 33.22 322 GLY A CA 1
ATOM 2490 C C . GLY A 1 322 ? -3.710 9.910 -10.997 1.00 33.22 322 GLY A C 1
ATOM 2491 O O . GLY A 1 322 ? -3.553 8.693 -10.961 1.00 33.22 322 GLY A O 1
ATOM 2492 N N . THR A 1 323 ? -4.721 10.513 -10.376 1.00 32.09 323 THR A N 1
ATOM 2493 C CA . THR A 1 323 ? -5.896 9.769 -9.909 1.00 32.09 323 THR A CA 1
ATOM 2494 C C . THR A 1 323 ? -6.567 9.138 -11.137 1.00 32.09 323 THR A C 1
ATOM 2496 O O . THR A 1 323 ? -6.763 9.857 -12.120 1.00 32.09 323 THR A O 1
ATOM 2499 N N . PRO A 1 324 ? -6.903 7.834 -11.124 1.00 36.62 324 PRO A N 1
ATOM 2500 C CA . PRO A 1 324 ? -7.691 7.235 -12.199 1.00 36.62 324 PRO A CA 1
ATOM 2501 C C . PRO A 1 324 ? -9.015 7.999 -12.366 1.00 36.62 324 PRO A C 1
ATOM 2503 O O . PRO A 1 324 ? -9.644 8.345 -11.362 1.00 36.62 324 PRO A O 1
ATOM 2506 N N . GLU A 1 325 ? -9.407 8.292 -13.611 1.00 29.36 325 GLU A N 1
ATOM 2507 C CA . GLU A 1 325 ? -10.746 8.821 -13.945 1.00 29.36 325 GLU A CA 1
ATOM 2508 C C . GLU A 1 325 ? -11.842 7.758 -13.800 1.00 29.36 325 GLU A C 1
ATOM 2510 O O . GLU A 1 325 ? -11.596 6.589 -14.181 1.00 29.36 325 GLU A O 1
#

Solvent-accessible surface area (backbone atoms only — not comparable to full-atom values): 19232 Å² total; per-residue (Å²): 137,89,83,88,81,87,80,83,86,90,83,79,84,90,77,87,80,86,82,88,84,88,82,85,87,79,81,90,80,89,71,79,83,74,82,81,73,84,75,92,63,79,81,75,79,78,86,78,44,68,55,83,59,70,62,86,50,75,88,69,69,39,80,44,25,56,55,86,53,87,80,77,56,53,72,52,89,58,48,78,46,77,73,44,53,77,88,69,84,80,48,62,26,32,35,34,32,22,49,28,40,44,91,93,45,58,20,12,34,36,42,38,29,52,83,84,37,73,40,35,36,48,45,45,85,36,39,43,46,83,67,49,74,46,72,43,37,39,46,74,80,81,58,61,26,37,41,40,34,32,36,51,68,58,101,62,79,66,32,41,44,72,52,39,36,40,76,58,97,93,30,34,39,67,38,39,62,52,22,37,78,85,70,44,50,37,77,66,52,45,31,21,30,28,94,50,67,45,25,31,35,39,37,37,75,90,44,91,66,71,46,81,44,73,46,51,65,57,40,54,49,54,39,49,50,30,68,76,69,68,49,63,64,69,58,35,51,51,38,52,35,44,74,71,35,61,89,66,48,72,66,38,83,44,32,37,64,43,95,67,36,24,52,37,71,43,86,46,71,56,94,94,35,51,30,39,36,39,32,27,49,31,17,36,62,89,54,36,94,76,33,68,57,22,36,36,38,39,30,31,33,31,40,94,63,33,39,74,37,66,76,50,74,49,78,40,74,57,85,79,69,80,75,84,132

Secondary structure (DSSP, 8-state):
---PPP-------------------------PPPPPP----PPP-GGG-EE---TT-GGG--SSEE-S----SEEPPPEEEEEE-SSSSSPPEEEEEEEEEETTEEEEEEEEEETTEEEEEEEESS-EEEEEEEEE-SSSSSSPEEEEEEEE--SSS---EEEEEEEETTEEEEPP--EETTS-B---EEEEE-SSTTEEEEEETTEEEEEEEETHHHHHHHHHHHHHHT--HHHHHHHHHHHTTTT--TTSEEEEE-TT--SEEEEEEETTEEEEEEEEEEEETTTGGGSEEEEEEEEEEE-TTS-EEEEEEEEES-TT-PPP-

pLDDT: mean 77.29, std 24.9, range [23.81, 98.38]

Radius of gyration: 23.89 Å; Cα contacts (8 Å, |Δi|>4): 628; chains: 1; bounding box: 71×57×57 Å

Nearest PDB structures (foldseek):
  8ojh-assembly1_A  TM=3.093E-01  e=1.277E-03  Homo sapiens
  8u17-assembly1_B  TM=3.007E-01  e=1.946E-03  Homo sapiens
  9djx-assembly1_B  TM=2.866E-01  e=1.946E-03  Homo sapiens
  8oiz-assembly1_A  TM=2.867E-01  e=4.068E-03  Homo sapiens
  6sj7-assembly1_B  TM=2.879E-01  e=1.600E-02  Homo sapiens

Foldseek 3Di:
DDDDDDDDDDDDDDDDDDDDDDDDDDDDDDDDPDDDDDPPDDPPPLLPFKDWDFLPDCVCQDLAREPPDDDDADKDAWDKDWQQQQPPPRDIWIKTKIWGDDPPFTWIKIFTADPNDGAYMYTGSARKAWDHWHWFDQAPPPHTKIKTWMWGDDPDQTAIDIWIWDDDPSHIDTFIFTAGPVRFGAFSWFWFAADDQQWIWIDTPQDDDIDIDRCLVVLVVVLVCCVVVVHDVVSNVVSVCSNVCPPPDHGGTWKDFAPRHFNDWDWDADPNHIWIKTKTWMATPPQRVSGTQFIKIWIWGAHPRSGIHTDDMDTDRDPPDDDDD

Mean predicted aligned error: 12.21 Å